Protein AF-A0A7Y3IEH0-F1 (afdb_monomer_lite)

Foldseek 3Di:
DDDDDDDPPVPPVVPDPPDPPVPPPPAWDDADDDADDPQLLVLLLVQLVQVLVVHGDLVSLCSNQVVLHLLSLLSLLQVLLSPVDDPNNVSSQVSNCSNTVDHDPPPDSSSVVSLVSCVVNVPDHGPCNLVSVLSNVCSQPVVCNVVSVDCPVDDVSPDHDPQAHDDPDPQPDPDDGSHDDDPRDPDDDPPVVVVVDDPPFDWDWDADPNDIDTHGPVVVVDDD

Structure (mmCIF, N/CA/C/O backbone):
data_AF-A0A7Y3IEH0-F1
#
_entry.id   AF-A0A7Y3IEH0-F1
#
loop_
_atom_site.group_PDB
_atom_site.id
_atom_site.type_symbol
_atom_site.label_atom_id
_atom_site.label_alt_id
_atom_site.label_comp_id
_atom_site.label_asym_id
_atom_site.label_entity_id
_atom_site.label_seq_id
_atom_site.pdbx_PDB_ins_code
_atom_site.Cartn_x
_atom_site.Cartn_y
_atom_site.Cartn_z
_atom_site.occupancy
_atom_site.B_iso_or_equiv
_atom_site.auth_seq_id
_atom_site.auth_comp_id
_atom_site.auth_asym_id
_atom_site.auth_atom_id
_atom_site.pdbx_PDB_model_num
ATOM 1 N N . MET A 1 1 ? 37.458 -50.586 38.045 1.00 39.66 1 MET A N 1
ATOM 2 C CA . MET A 1 1 ? 36.094 -50.111 37.724 1.00 39.66 1 MET A CA 1
ATOM 3 C C . MET A 1 1 ? 36.120 -48.589 37.681 1.00 39.66 1 MET A C 1
ATOM 5 O O . MET A 1 1 ? 36.150 -47.959 38.728 1.00 39.66 1 MET A O 1
ATOM 9 N N . MET A 1 2 ? 36.236 -48.018 36.479 1.00 28.53 2 MET A N 1
ATOM 10 C CA . MET A 1 2 ? 36.216 -46.569 36.231 1.00 28.53 2 MET A CA 1
ATOM 11 C C . MET A 1 2 ? 34.762 -46.097 36.185 1.00 28.53 2 MET A C 1
ATOM 13 O O . MET A 1 2 ? 33.967 -46.632 35.418 1.00 28.53 2 MET A O 1
ATOM 17 N N . SER A 1 3 ? 34.423 -45.123 37.028 1.00 28.77 3 SER A N 1
ATOM 18 C CA . SER A 1 3 ? 33.102 -44.498 37.083 1.00 28.77 3 SER A CA 1
ATOM 19 C C . SER A 1 3 ? 33.082 -43.297 36.138 1.00 28.77 3 SER A C 1
ATOM 21 O O . SER A 1 3 ? 33.751 -42.294 36.388 1.00 28.77 3 SER A O 1
ATOM 23 N N . ILE A 1 4 ? 32.359 -43.422 35.025 1.00 32.25 4 ILE A N 1
ATOM 24 C CA . ILE A 1 4 ? 32.097 -42.328 34.086 1.00 32.25 4 ILE A CA 1
ATOM 25 C C . ILE A 1 4 ? 30.930 -41.520 34.659 1.00 32.25 4 ILE A C 1
ATOM 27 O O . ILE A 1 4 ? 29.792 -41.986 34.679 1.00 32.25 4 ILE A O 1
ATOM 31 N N . ARG A 1 5 ? 31.208 -40.308 35.150 1.00 38.19 5 ARG A N 1
ATOM 32 C CA . ARG A 1 5 ? 30.164 -39.325 35.462 1.00 38.19 5 ARG A CA 1
ATOM 33 C C . ARG A 1 5 ? 29.702 -38.687 34.152 1.00 38.19 5 ARG A C 1
ATOM 35 O O . ARG A 1 5 ? 30.459 -37.940 33.540 1.00 38.19 5 ARG A O 1
ATOM 42 N N . LEU A 1 6 ? 28.468 -38.977 33.738 1.00 34.03 6 LEU A N 1
ATOM 43 C CA . LEU A 1 6 ? 27.772 -38.200 32.712 1.00 34.03 6 LEU A CA 1
ATOM 44 C C . LEU A 1 6 ? 27.594 -36.767 33.232 1.00 34.03 6 LEU A C 1
ATOM 46 O O . LEU A 1 6 ? 26.820 -36.524 34.157 1.00 34.03 6 LEU A O 1
ATOM 50 N N . LEU A 1 7 ? 28.320 -35.823 32.640 1.00 34.81 7 LEU A N 1
ATOM 51 C CA . LEU A 1 7 ? 28.000 -34.404 32.732 1.00 34.81 7 LEU A CA 1
ATOM 52 C C . LEU A 1 7 ? 26.776 -34.150 31.848 1.00 34.81 7 LEU A C 1
ATOM 54 O O . LEU A 1 7 ? 26.841 -34.240 30.626 1.00 34.81 7 LEU A O 1
ATOM 58 N N . THR A 1 8 ? 25.641 -33.879 32.481 1.00 39.53 8 THR A N 1
ATOM 59 C CA . THR A 1 8 ? 24.419 -33.428 31.813 1.00 39.53 8 THR A CA 1
ATOM 60 C C . THR A 1 8 ? 24.645 -32.072 31.144 1.00 39.53 8 THR A C 1
ATOM 62 O O . THR A 1 8 ? 25.218 -31.165 31.750 1.00 39.53 8 THR A O 1
ATOM 65 N N . LEU A 1 9 ? 24.123 -31.929 29.923 1.00 37.50 9 LEU A N 1
ATOM 66 C CA . LEU A 1 9 ? 24.233 -30.764 29.030 1.00 37.50 9 LEU A CA 1
ATOM 67 C C . LEU A 1 9 ? 23.830 -29.412 29.665 1.00 37.50 9 LEU A C 1
ATOM 69 O O . LEU A 1 9 ? 24.206 -28.359 29.162 1.00 37.50 9 LEU A O 1
ATOM 73 N N . ALA A 1 10 ? 23.119 -29.426 30.797 1.00 41.88 10 ALA A N 1
ATOM 74 C CA . ALA A 1 10 ? 22.717 -28.233 31.542 1.00 41.88 10 ALA A CA 1
ATOM 75 C C . ALA A 1 10 ? 23.893 -27.453 32.173 1.00 41.88 10 ALA A C 1
ATOM 77 O O . ALA A 1 10 ? 23.744 -26.277 32.484 1.00 41.88 10 ALA A O 1
ATOM 78 N N . GLY A 1 11 ? 25.064 -28.076 32.358 1.00 38.22 11 GLY A N 1
ATOM 79 C CA . GLY A 1 11 ? 26.214 -27.447 33.024 1.00 38.22 11 GLY A CA 1
ATOM 80 C C . GLY A 1 11 ? 27.125 -26.589 32.135 1.00 38.22 11 GLY A C 1
ATOM 81 O O . GLY A 1 11 ? 27.976 -25.886 32.670 1.00 38.22 11 GLY A O 1
ATOM 82 N N . LEU A 1 12 ? 26.980 -26.634 30.803 1.00 36.84 12 LEU A N 1
ATOM 83 C CA . LEU A 1 12 ? 27.878 -25.924 29.875 1.00 36.84 12 LEU A CA 1
ATOM 84 C C . LEU A 1 12 ? 27.311 -24.615 29.299 1.00 36.84 12 LEU A C 1
ATOM 86 O O . LEU A 1 12 ? 28.070 -23.841 28.724 1.00 36.84 12 LEU A O 1
ATOM 90 N N . MET A 1 13 ? 26.019 -24.320 29.479 1.00 37.06 13 MET A N 1
ATOM 91 C CA . MET A 1 13 ? 25.412 -23.095 28.933 1.00 37.06 13 MET A CA 1
ATOM 92 C C . MET A 1 13 ? 25.566 -21.847 29.817 1.00 37.06 13 MET A C 1
ATOM 94 O O . MET A 1 13 ? 25.301 -20.747 29.349 1.00 37.06 13 MET A O 1
ATOM 98 N N . SER A 1 14 ? 26.057 -21.964 31.056 1.00 40.03 14 SER A N 1
ATOM 99 C CA . SER A 1 14 ? 26.263 -20.799 31.940 1.00 40.03 14 SER A CA 1
ATOM 100 C C . SER A 1 14 ? 27.628 -20.107 31.793 1.00 40.03 14 SER A C 1
ATOM 102 O O . SER A 1 14 ? 27.888 -19.148 32.513 1.00 40.03 14 SER A O 1
ATOM 104 N N . ALA A 1 15 ? 28.506 -20.563 30.890 1.00 40.56 15 ALA A N 1
ATOM 105 C CA . ALA A 1 15 ? 29.869 -20.029 30.740 1.00 40.56 15 ALA A CA 1
ATOM 106 C C . ALA A 1 15 ? 30.088 -19.159 29.486 1.00 40.56 15 ALA A C 1
ATOM 108 O O . ALA A 1 15 ? 31.182 -18.635 29.289 1.00 40.56 15 ALA A O 1
ATOM 109 N N . LEU A 1 16 ? 29.064 -18.967 28.654 1.00 40.66 16 LEU A N 1
ATOM 110 C CA . LEU A 1 16 ? 29.094 -18.019 27.542 1.00 40.66 16 LEU A CA 1
ATOM 111 C C . LEU A 1 16 ? 28.033 -16.966 27.828 1.00 40.66 16 LEU A C 1
ATOM 113 O O . LEU A 1 16 ? 26.844 -17.264 27.781 1.00 40.66 16 LEU A O 1
ATOM 117 N N . GLY A 1 17 ? 28.477 -15.763 28.192 1.00 37.47 17 GLY A N 1
ATOM 118 C CA . GLY A 1 17 ? 27.638 -14.602 28.479 1.00 37.47 17 GLY A CA 1
ATOM 119 C C . GLY A 1 17 ? 26.860 -14.123 27.257 1.00 37.47 17 GLY A C 1
ATOM 120 O O . GLY A 1 17 ? 27.105 -13.034 26.750 1.00 37.47 17 GLY A O 1
ATOM 121 N N . PHE A 1 18 ? 25.898 -14.919 26.803 1.00 37.25 18 PHE A N 1
ATOM 122 C CA . PHE A 1 18 ? 24.774 -14.428 26.036 1.00 37.25 18 PHE A CA 1
ATOM 123 C C . PHE A 1 18 ? 23.882 -13.697 27.029 1.00 37.25 18 PHE A C 1
ATOM 125 O O . PHE A 1 18 ? 23.136 -14.311 27.792 1.00 37.25 18 PHE A O 1
ATOM 132 N N . GLY A 1 19 ? 24.009 -12.370 27.061 1.00 32.84 19 GLY A N 1
ATOM 133 C CA . GLY A 1 19 ? 22.966 -11.534 27.627 1.00 32.84 19 GLY A CA 1
ATOM 134 C C . GLY A 1 19 ? 21.654 -11.967 26.991 1.00 32.84 19 GLY A C 1
ATOM 135 O O . GLY A 1 19 ? 21.502 -11.915 25.771 1.00 32.84 19 GLY A O 1
ATOM 136 N N . SER A 1 20 ? 20.735 -12.463 27.812 1.00 38.50 20 SER A N 1
ATOM 137 C CA . SER A 1 20 ? 19.362 -12.682 27.407 1.00 38.50 20 SER A CA 1
ATOM 138 C C . SER A 1 20 ? 18.784 -11.315 27.056 1.00 38.50 20 SER A C 1
ATOM 140 O O . SER A 1 20 ? 18.245 -10.622 27.919 1.00 38.50 20 SER A O 1
ATOM 142 N N . SER A 1 21 ? 18.905 -10.906 25.795 1.00 42.28 21 SER A N 1
ATOM 143 C CA . SER A 1 21 ? 17.891 -10.034 25.228 1.00 42.28 21 SER A CA 1
ATOM 144 C C . SER A 1 21 ? 16.620 -10.869 25.222 1.00 42.28 21 SER A C 1
ATOM 146 O O . SER A 1 21 ? 16.383 -11.690 24.337 1.00 42.28 21 SER A O 1
ATOM 148 N N . THR A 1 22 ? 15.849 -10.759 26.299 1.00 39.66 22 THR A N 1
ATOM 149 C CA . THR A 1 22 ? 14.448 -11.141 26.285 1.00 39.66 22 THR A CA 1
ATOM 150 C C . THR A 1 22 ? 13.802 -10.234 25.250 1.00 39.66 22 THR A C 1
ATOM 152 O O . THR A 1 22 ? 13.403 -9.119 25.583 1.00 39.66 22 THR A O 1
ATOM 155 N N . ALA A 1 23 ? 13.758 -10.670 23.987 1.00 47.34 23 ALA A N 1
ATOM 156 C CA . ALA A 1 23 ? 12.848 -10.087 23.019 1.00 47.34 23 ALA A CA 1
ATOM 157 C C . ALA A 1 23 ? 11.470 -10.175 23.674 1.00 47.34 23 ALA A C 1
ATOM 159 O O . ALA A 1 23 ? 10.924 -11.264 23.857 1.00 47.34 23 ALA A O 1
ATOM 160 N N . GLN A 1 24 ? 10.983 -9.042 24.174 1.00 45.91 24 GLN A N 1
ATOM 161 C CA . GLN A 1 24 ? 9.693 -8.965 24.827 1.00 45.91 24 GLN A CA 1
ATOM 162 C C . GLN A 1 24 ? 8.686 -9.322 23.739 1.00 45.91 24 GLN A C 1
ATOM 164 O O . GLN A 1 24 ? 8.471 -8.554 22.802 1.00 45.91 24 GLN A O 1
ATOM 169 N N . SER A 1 25 ? 8.119 -10.527 23.809 1.00 52.59 25 SER A N 1
ATOM 170 C CA . SER A 1 25 ? 7.005 -10.904 22.955 1.00 52.59 25 SER A CA 1
ATOM 171 C C . SER A 1 25 ? 5.835 -10.022 23.373 1.00 52.59 25 SER A C 1
ATOM 173 O O . SER A 1 25 ? 5.098 -10.353 24.300 1.00 52.59 25 SER A O 1
ATOM 175 N N . HIS A 1 26 ? 5.710 -8.844 22.768 1.00 63.03 26 HIS A N 1
ATOM 176 C CA . HIS A 1 26 ? 4.514 -8.039 22.949 1.00 63.03 26 HIS A CA 1
ATOM 177 C C . HIS A 1 26 ? 3.350 -8.866 22.400 1.00 63.03 26 HIS A C 1
ATOM 179 O O . HIS A 1 26 ? 3.377 -9.170 21.195 1.00 63.03 26 HIS A O 1
ATOM 185 N N . PRO A 1 27 ? 2.381 -9.258 23.249 1.00 80.75 27 PRO A N 1
ATOM 186 C CA . PRO A 1 27 ? 1.199 -9.955 22.776 1.00 80.75 27 PRO A CA 1
ATOM 187 C C . PRO A 1 27 ? 0.536 -9.107 21.691 1.00 80.75 27 PRO A C 1
ATOM 189 O O . PRO A 1 27 ? 0.612 -7.876 21.727 1.00 80.75 27 PRO A O 1
ATOM 192 N N . GLY A 1 28 ? -0.038 -9.777 20.694 1.00 86.69 28 GLY A N 1
ATOM 193 C CA . GLY A 1 28 ? -0.763 -9.089 19.636 1.00 86.69 28 GLY A CA 1
ATOM 194 C C . GLY A 1 28 ? -1.919 -8.260 20.195 1.00 86.69 28 GLY A C 1
ATOM 195 O O . GLY A 1 28 ? -2.460 -8.606 21.250 1.00 86.69 28 GLY A O 1
ATOM 196 N N . PRO A 1 29 ? -2.289 -7.166 19.516 1.00 93.50 29 PRO A N 1
ATOM 197 C CA . PRO A 1 29 ? -3.502 -6.431 19.834 1.00 93.50 29 PRO A CA 1
ATOM 198 C C . PRO A 1 29 ? -4.728 -7.340 19.675 1.00 93.50 29 PRO A C 1
ATOM 200 O O . PRO A 1 29 ? -4.721 -8.296 18.896 1.00 93.50 29 PRO A O 1
ATOM 203 N N . ASN A 1 30 ? -5.791 -7.042 20.422 1.00 92.69 30 ASN A N 1
ATOM 204 C CA . ASN A 1 30 ? -7.048 -7.773 20.297 1.00 92.69 30 ASN A CA 1
ATOM 205 C C . ASN A 1 30 ? -7.665 -7.508 18.921 1.00 92.69 30 ASN A C 1
ATOM 207 O O . ASN A 1 30 ? -7.799 -6.356 18.512 1.00 92.69 30 ASN A O 1
ATOM 211 N N . VAL A 1 31 ? -8.077 -8.574 18.239 1.00 95.50 31 VAL A N 1
ATOM 212 C CA . VAL A 1 31 ? -8.823 -8.486 16.982 1.00 95.50 31 VAL A CA 1
ATOM 213 C C . VAL A 1 31 ? -10.315 -8.506 17.317 1.00 95.50 31 VAL A C 1
ATOM 215 O O . VAL A 1 31 ? -10.758 -9.472 17.945 1.00 95.50 31 VAL A O 1
ATOM 218 N N . PRO A 1 32 ? -11.093 -7.474 16.948 1.00 93.81 32 PRO A N 1
ATOM 219 C CA . PRO A 1 32 ? -12.538 -7.493 17.142 1.00 93.81 32 PRO A CA 1
ATOM 220 C C . PRO A 1 32 ? -13.203 -8.661 16.406 1.00 93.81 32 PRO A C 1
ATOM 222 O O . PRO A 1 32 ? -12.798 -9.033 15.304 1.00 93.81 32 PRO A O 1
ATOM 225 N N . GLU A 1 33 ? -14.250 -9.223 17.005 1.00 92.88 33 GLU A N 1
ATOM 226 C CA . GLU A 1 33 ? -15.126 -10.172 16.318 1.00 92.88 33 GLU A CA 1
ATOM 227 C C . GLU A 1 33 ? -16.102 -9.428 15.393 1.00 92.88 33 GLU A C 1
ATOM 229 O O . GLU A 1 33 ? -16.555 -8.328 15.709 1.00 92.88 33 GLU A O 1
ATOM 234 N N . GLY A 1 34 ? -16.474 -10.061 14.278 1.00 93.19 34 GLY A N 1
ATOM 235 C CA . GLY A 1 34 ? -17.478 -9.547 13.344 1.00 93.19 34 GLY A CA 1
ATOM 236 C C . GLY A 1 34 ? -16.908 -8.852 12.107 1.00 93.19 34 GLY A C 1
ATOM 237 O O . GLY A 1 34 ? -15.708 -8.911 11.815 1.00 93.19 34 GLY A O 1
ATOM 238 N N . GLU A 1 35 ? -17.806 -8.231 11.348 1.00 96.31 35 GLU A N 1
ATOM 239 C CA . GLU A 1 35 ? -17.480 -7.527 10.106 1.00 96.31 35 GLU A CA 1
ATOM 240 C C . GLU A 1 35 ? -16.634 -6.278 10.374 1.00 96.31 35 GLU A C 1
ATOM 242 O O . GLU A 1 35 ? -16.713 -5.662 11.439 1.00 96.31 35 GLU A O 1
ATOM 247 N N . PHE A 1 36 ? -15.797 -5.921 9.404 1.00 97.56 36 PHE A N 1
ATOM 248 C CA . PHE A 1 36 ? -15.049 -4.670 9.440 1.00 97.56 36 PHE A CA 1
ATOM 249 C C . PHE A 1 36 ? -15.986 -3.489 9.160 1.00 97.56 36 PHE A C 1
ATOM 251 O O . PHE A 1 36 ? -16.990 -3.639 8.467 1.00 97.56 36 PHE A O 1
ATOM 258 N N . SER A 1 37 ? -15.680 -2.313 9.712 1.00 97.62 37 SER A N 1
ATOM 259 C CA . SER A 1 37 ? -16.545 -1.135 9.581 1.00 97.62 37 SER A CA 1
ATOM 260 C C . SER A 1 37 ? -16.648 -0.676 8.116 1.00 97.62 37 SER A C 1
ATOM 262 O O . SER A 1 37 ? -15.638 -0.243 7.557 1.00 97.62 37 SER A O 1
ATOM 264 N N . PRO A 1 38 ? -17.853 -0.647 7.508 1.00 97.75 38 PRO A N 1
ATOM 265 C CA . PRO A 1 38 ? -18.020 -0.154 6.138 1.00 97.75 38 PRO A CA 1
ATOM 266 C C . PRO A 1 38 ? -17.652 1.326 5.988 1.00 97.75 38 PRO A C 1
ATOM 268 O O . PRO A 1 38 ? -17.185 1.753 4.939 1.00 97.75 38 PRO A O 1
ATOM 271 N N . VAL A 1 39 ? -17.833 2.116 7.054 1.00 98.25 39 VAL A N 1
ATOM 272 C CA . VAL A 1 39 ? -17.429 3.532 7.089 1.00 98.25 39 VAL A CA 1
ATOM 273 C C . VAL A 1 39 ? -15.908 3.657 7.039 1.00 98.25 39 VAL A C 1
ATOM 275 O O . VAL A 1 39 ? -15.386 4.533 6.358 1.00 98.25 39 VAL A O 1
ATOM 278 N N . ALA A 1 40 ? -15.198 2.772 7.739 1.00 98.06 40 ALA A N 1
ATOM 279 C CA . ALA A 1 40 ? -13.743 2.775 7.740 1.00 98.06 40 ALA A CA 1
ATOM 280 C C . ALA A 1 40 ? -13.169 2.321 6.396 1.00 98.06 40 ALA A C 1
ATOM 282 O O . ALA A 1 40 ? -12.214 2.911 5.902 1.00 98.06 40 ALA A O 1
ATOM 283 N N . GLU A 1 41 ? -13.775 1.296 5.796 1.00 98.25 41 GLU A N 1
ATOM 284 C CA . GLU A 1 41 ? -13.404 0.813 4.467 1.00 98.25 41 GLU A CA 1
ATOM 285 C C . GLU A 1 41 ? -13.607 1.888 3.394 1.00 98.25 41 GLU A C 1
ATOM 287 O O . GLU A 1 41 ? -12.690 2.154 2.620 1.00 98.25 41 GLU A O 1
ATOM 292 N N . ALA A 1 42 ? -14.757 2.571 3.402 1.00 98.44 42 ALA A N 1
ATOM 293 C CA . ALA A 1 42 ? -15.014 3.690 2.498 1.00 98.44 42 ALA A CA 1
ATOM 294 C C . ALA A 1 42 ? -13.998 4.828 2.693 1.00 98.44 42 ALA A C 1
ATOM 296 O O . ALA A 1 42 ? -13.443 5.325 1.719 1.00 98.44 42 ALA A O 1
ATOM 297 N N . ALA A 1 43 ? -13.678 5.183 3.942 1.00 98.56 43 ALA A N 1
ATOM 298 C CA . ALA A 1 43 ? -12.680 6.212 4.224 1.00 98.56 43 ALA A CA 1
ATOM 299 C C . ALA A 1 4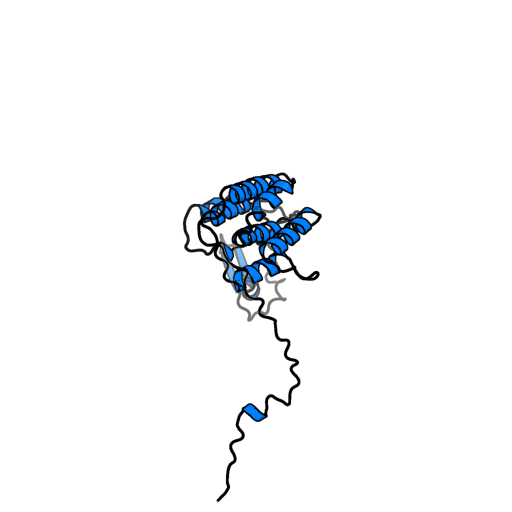3 ? -11.277 5.835 3.714 1.00 98.56 43 ALA A C 1
ATOM 301 O O . ALA A 1 43 ? -10.563 6.693 3.199 1.00 98.56 43 ALA A O 1
ATOM 302 N N . PHE A 1 44 ? -10.879 4.561 3.809 1.00 98.50 44 PHE A N 1
ATOM 303 C CA . PHE A 1 44 ? -9.631 4.096 3.200 1.00 98.50 44 PHE A CA 1
ATOM 304 C C . PHE A 1 44 ? -9.667 4.135 1.670 1.00 98.50 44 PHE A C 1
ATOM 306 O O . PHE A 1 44 ? -8.659 4.501 1.062 1.00 98.50 44 PHE A O 1
ATOM 313 N N . SER A 1 45 ? -10.795 3.779 1.050 1.00 98.25 45 SER A N 1
ATOM 314 C CA . SER A 1 45 ? -10.974 3.883 -0.402 1.00 98.25 45 SER A CA 1
ATOM 315 C C . SER A 1 45 ? -10.780 5.323 -0.875 1.00 98.25 45 SER A C 1
ATOM 317 O O . SER A 1 45 ? -9.922 5.586 -1.714 1.00 98.25 45 SER A O 1
ATOM 319 N N . ASP A 1 46 ? -11.498 6.269 -0.271 1.00 98.31 46 ASP A N 1
ATOM 320 C CA . ASP A 1 46 ? -11.431 7.688 -0.635 1.00 98.31 46 ASP A CA 1
ATOM 321 C C . ASP A 1 46 ? -10.027 8.270 -0.374 1.00 98.31 46 ASP A C 1
ATOM 323 O O . ASP A 1 46 ? -9.483 9.019 -1.188 1.00 98.31 46 ASP A O 1
ATOM 327 N N . LEU A 1 47 ? -9.378 7.867 0.729 1.00 97.81 47 LEU A N 1
ATOM 328 C CA . LEU A 1 47 ? -7.994 8.252 1.023 1.00 97.81 47 LEU A CA 1
ATOM 329 C C . LEU A 1 47 ? -7.023 7.766 -0.065 1.00 97.81 47 LEU A C 1
ATOM 331 O O . LEU A 1 47 ? -6.068 8.465 -0.401 1.00 97.81 47 LEU A O 1
ATOM 335 N N . THR A 1 48 ? -7.260 6.575 -0.614 1.00 96.81 48 THR A N 1
ATOM 336 C CA . THR A 1 48 ? -6.419 5.977 -1.660 1.00 96.81 48 THR A CA 1
ATOM 337 C C . THR A 1 48 ? -6.503 6.761 -2.958 1.00 96.81 48 THR A C 1
ATOM 339 O O . THR A 1 48 ? -5.472 7.013 -3.581 1.00 96.81 48 THR A O 1
ATOM 342 N N . GLU A 1 49 ? -7.705 7.186 -3.348 1.00 95.62 49 GLU A N 1
ATOM 343 C CA . GLU A 1 49 ? -7.903 8.050 -4.516 1.00 95.62 49 GLU A CA 1
ATOM 344 C C . GLU A 1 49 ? -7.128 9.360 -4.352 1.00 95.62 49 GLU A C 1
ATOM 346 O O . GLU A 1 49 ? -6.321 9.713 -5.215 1.00 95.62 49 GLU A O 1
ATOM 351 N N . GLY A 1 50 ? -7.263 10.006 -3.188 1.00 94.44 50 GLY A N 1
ATOM 352 C CA . GLY A 1 50 ? -6.525 11.226 -2.863 1.00 94.44 50 GLY A CA 1
ATOM 353 C C . GLY A 1 50 ? -5.008 11.060 -2.985 1.00 94.44 50 GLY A C 1
ATOM 354 O O . GLY A 1 50 ? -4.348 11.913 -3.584 1.00 94.44 50 GLY A O 1
ATOM 355 N N . VAL A 1 51 ? -4.446 9.946 -2.494 1.00 92.75 51 VAL A N 1
ATOM 356 C CA . VAL A 1 51 ? -2.997 9.672 -2.566 1.00 92.75 51 VAL A CA 1
ATOM 357 C C . VAL A 1 51 ? -2.485 9.704 -4.009 1.00 92.75 51 VAL A C 1
ATOM 359 O O . VAL A 1 51 ? -1.445 10.314 -4.267 1.00 92.75 51 VAL A O 1
ATOM 362 N N . PHE A 1 52 ? -3.210 9.111 -4.963 1.00 89.19 52 PHE A N 1
ATOM 363 C CA . PHE A 1 52 ? -2.814 9.126 -6.380 1.00 89.19 52 PHE A CA 1
ATOM 364 C C . PHE A 1 52 ? -3.036 10.480 -7.065 1.00 89.19 52 PHE A C 1
ATOM 366 O O . PHE A 1 52 ? -2.379 10.779 -8.062 1.00 89.19 52 PHE A O 1
ATOM 373 N N . GLU A 1 53 ? -3.886 11.335 -6.502 1.00 92.50 53 GLU A N 1
ATOM 374 C CA . GLU A 1 53 ? -4.062 12.731 -6.918 1.00 92.50 53 GLU A CA 1
ATOM 375 C C . GLU A 1 53 ? -3.044 13.688 -6.264 1.00 92.50 53 GLU A C 1
ATOM 377 O O . GLU A 1 53 ? -3.060 14.897 -6.513 1.00 92.50 53 GLU A O 1
ATOM 382 N N . GLY A 1 54 ? -2.132 13.165 -5.435 1.00 90.56 54 GLY A N 1
ATOM 383 C CA . GLY A 1 54 ? -1.146 13.957 -4.698 1.00 90.56 54 GLY A CA 1
ATOM 384 C C . GLY A 1 54 ? -1.735 14.710 -3.502 1.00 90.56 54 GLY A C 1
ATOM 385 O O . GLY A 1 54 ? -1.146 15.687 -3.033 1.00 90.56 54 GLY A O 1
ATOM 386 N N . GLN A 1 55 ? -2.894 14.275 -3.012 1.00 93.81 55 GLN A N 1
ATOM 387 C CA . GLN A 1 55 ? -3.583 14.815 -1.847 1.00 93.81 55 GLN A CA 1
ATOM 388 C C . GLN A 1 55 ? -3.572 13.797 -0.701 1.00 93.81 55 GLN A C 1
ATOM 390 O O . GLN A 1 55 ? -3.554 12.590 -0.909 1.00 93.81 55 GLN A O 1
ATOM 395 N N . PHE A 1 56 ? -3.562 14.279 0.540 1.00 97.38 56 PHE A N 1
ATOM 396 C CA . PHE A 1 56 ? -3.665 13.406 1.707 1.00 97.38 56 PHE A CA 1
ATOM 397 C C . PHE A 1 56 ? -4.653 13.998 2.702 1.00 97.38 56 PHE A C 1
ATOM 399 O O . PHE A 1 56 ? -4.413 15.078 3.248 1.00 97.38 56 PHE A O 1
ATOM 406 N N . ASP A 1 57 ? -5.760 13.293 2.916 1.00 98.00 57 ASP A N 1
ATOM 407 C CA . ASP A 1 57 ? -6.832 13.725 3.803 1.00 98.00 57 ASP A CA 1
ATOM 408 C C . ASP A 1 57 ? -6.676 13.082 5.189 1.00 98.00 57 ASP A C 1
ATOM 410 O O . ASP A 1 57 ? -6.845 11.876 5.393 1.00 98.00 57 ASP A O 1
ATOM 414 N N . TYR A 1 58 ? -6.333 13.915 6.168 1.00 98.12 58 TYR A N 1
ATOM 415 C CA . TYR A 1 58 ? -6.125 13.483 7.547 1.00 98.12 58 TYR A CA 1
ATOM 416 C C . TYR A 1 58 ? -7.438 13.145 8.270 1.00 98.12 58 TYR A C 1
ATOM 418 O O . TYR A 1 58 ? -7.422 12.345 9.207 1.00 98.12 58 TYR A O 1
ATOM 426 N N . GLU A 1 59 ? -8.569 13.722 7.853 1.00 98.38 59 GLU A N 1
ATOM 427 C CA . GLU A 1 59 ? -9.886 13.426 8.424 1.00 98.38 59 GLU A CA 1
ATOM 428 C C . GLU A 1 59 ? -10.379 12.053 7.954 1.00 98.38 59 GLU A C 1
ATOM 430 O O . GLU A 1 59 ? -10.898 11.277 8.765 1.00 98.38 59 GLU A O 1
ATOM 435 N N . LEU A 1 60 ? -10.136 11.703 6.685 1.00 98.44 60 LEU A N 1
ATOM 436 C CA . LEU A 1 60 ? -10.386 10.352 6.174 1.00 98.44 60 LEU A CA 1
ATOM 437 C C . LEU A 1 60 ? -9.517 9.316 6.892 1.00 98.44 60 LEU A C 1
ATOM 439 O O . LEU A 1 60 ? -10.039 8.294 7.340 1.00 98.44 60 LEU A O 1
ATOM 443 N N . LEU A 1 61 ? -8.223 9.595 7.095 1.00 98.50 61 LEU A N 1
ATOM 444 C CA . LEU A 1 61 ? -7.359 8.699 7.870 1.00 98.50 61 LEU A CA 1
ATOM 445 C C . LEU A 1 61 ? -7.874 8.504 9.304 1.00 98.50 61 LEU A C 1
ATOM 447 O O . LEU A 1 61 ? -7.887 7.374 9.787 1.00 98.50 61 LEU A O 1
ATOM 451 N N . SER A 1 62 ? -8.301 9.575 9.987 1.00 97.88 62 SER A N 1
ATOM 452 C CA . SER A 1 62 ? -8.893 9.467 11.331 1.00 97.88 62 SER A CA 1
ATOM 453 C C . SER A 1 62 ? -10.137 8.581 11.303 1.00 97.88 62 SER A C 1
ATOM 455 O O . SER A 1 62 ? -10.209 7.584 12.020 1.00 97.88 62 SER A O 1
ATOM 457 N N . THR A 1 63 ? -11.065 8.870 10.390 1.00 98.31 63 THR A N 1
ATOM 458 C CA . THR A 1 63 ? -12.315 8.116 10.215 1.00 98.31 63 THR A CA 1
ATOM 459 C C . THR A 1 63 ? -12.058 6.624 9.985 1.00 98.31 63 THR A C 1
ATOM 461 O O . THR A 1 63 ? -12.747 5.772 10.554 1.00 98.31 63 THR A O 1
ATOM 464 N N . ALA A 1 64 ? -11.033 6.295 9.196 1.00 97.44 64 ALA A N 1
ATOM 465 C CA . ALA A 1 64 ? -10.659 4.922 8.892 1.00 97.44 64 ALA A CA 1
ATOM 466 C C . ALA A 1 64 ? -10.158 4.132 10.116 1.00 97.44 64 ALA A C 1
ATOM 468 O O . ALA A 1 64 ? -10.314 2.910 10.170 1.00 97.44 64 ALA A O 1
ATOM 469 N N . VAL A 1 65 ? -9.597 4.801 11.130 1.00 95.56 65 VAL A N 1
ATOM 470 C CA . VAL A 1 65 ? -8.977 4.132 12.291 1.00 95.56 65 VAL A CA 1
ATOM 471 C C . VAL A 1 65 ? -9.737 4.302 13.609 1.00 95.56 65 VAL A C 1
ATOM 473 O O . VAL A 1 65 ? -9.529 3.511 14.529 1.00 95.56 65 VAL A O 1
ATOM 476 N N . ASP A 1 66 ? -10.653 5.269 13.709 1.00 95.00 66 ASP A N 1
ATOM 477 C CA . ASP A 1 66 ? -11.358 5.627 14.955 1.00 95.00 66 ASP A CA 1
ATOM 478 C C . ASP A 1 66 ? -12.287 4.527 15.498 1.00 95.00 66 ASP A C 1
ATOM 480 O O . ASP A 1 66 ? -12.665 4.530 16.670 1.00 95.00 66 ASP A O 1
ATOM 484 N N . ASN A 1 67 ? -12.628 3.539 14.670 1.00 92.88 67 ASN A N 1
ATOM 485 C CA . ASN A 1 67 ? -13.400 2.365 15.083 1.00 92.88 67 ASN A CA 1
ATOM 486 C C . ASN A 1 67 ? -12.596 1.384 15.968 1.00 92.88 67 ASN A C 1
ATOM 488 O O . ASN A 1 67 ? -13.193 0.506 16.591 1.00 92.88 67 ASN A O 1
ATOM 492 N N . GLY A 1 68 ? -11.267 1.534 16.049 1.00 91.88 68 GLY A N 1
ATOM 493 C CA . GLY A 1 68 ? -10.398 0.723 16.907 1.00 91.88 68 GLY A CA 1
ATOM 494 C C . GLY A 1 68 ? -10.127 -0.698 16.403 1.00 91.88 68 GLY A C 1
ATOM 495 O O . GLY A 1 68 ? -9.533 -1.494 17.131 1.00 91.88 68 GLY A O 1
ATOM 496 N N . ASP A 1 69 ? -10.539 -1.040 15.182 1.00 97.06 69 ASP A N 1
ATOM 497 C CA . ASP A 1 69 ? -10.280 -2.347 14.594 1.00 97.06 69 ASP A CA 1
ATOM 498 C C . ASP A 1 69 ? -8.866 -2.434 14.021 1.00 97.06 69 ASP A C 1
ATOM 500 O O . ASP A 1 69 ? -8.524 -1.837 12.996 1.00 97.06 69 ASP A O 1
ATOM 504 N N . VAL A 1 70 ? -8.031 -3.237 14.679 1.00 97.69 70 VAL A N 1
ATOM 505 C CA . VAL A 1 70 ? -6.629 -3.401 14.299 1.00 97.69 70 VAL A CA 1
ATOM 506 C C . VAL A 1 70 ? -6.435 -4.005 12.908 1.00 97.69 70 VAL A C 1
ATOM 508 O O . VAL A 1 70 ? -5.367 -3.835 12.322 1.00 97.69 70 VAL A O 1
ATOM 511 N N . ARG A 1 71 ? -7.451 -4.659 12.328 1.00 98.12 71 ARG A N 1
ATOM 512 C CA . ARG A 1 71 ? -7.379 -5.168 10.950 1.00 98.12 71 ARG A CA 1
ATOM 513 C C . ARG A 1 71 ? -7.123 -4.042 9.945 1.00 98.12 71 ARG A C 1
ATOM 515 O O . ARG A 1 71 ? -6.410 -4.270 8.972 1.00 98.12 71 ARG A O 1
ATOM 522 N N . GLY A 1 72 ? -7.589 -2.820 10.227 1.00 97.75 72 GLY A N 1
ATOM 523 C CA . GLY A 1 72 ? -7.333 -1.638 9.398 1.00 97.75 72 GLY A CA 1
ATOM 524 C C . GLY A 1 72 ? -5.849 -1.268 9.295 1.00 97.75 72 GLY A C 1
ATOM 525 O O . GLY A 1 72 ? -5.423 -0.685 8.300 1.00 97.75 72 GLY A O 1
ATOM 526 N N . ALA A 1 73 ? -5.021 -1.685 10.261 1.00 97.94 73 ALA A N 1
ATOM 527 C CA . ALA A 1 73 ? -3.582 -1.446 10.217 1.00 97.94 73 ALA A CA 1
ATOM 528 C C . ALA A 1 73 ? -2.883 -2.172 9.055 1.00 97.94 73 ALA A C 1
ATOM 530 O O . ALA A 1 73 ? -1.812 -1.728 8.646 1.00 97.94 73 ALA A O 1
ATOM 531 N N . TRP A 1 74 ? -3.488 -3.220 8.472 1.00 97.94 74 TRP A N 1
ATOM 532 C CA . TRP A 1 74 ? -2.980 -3.830 7.236 1.00 97.94 74 TRP A CA 1
ATOM 533 C C . TRP A 1 74 ? -2.921 -2.825 6.091 1.00 97.94 74 TRP A C 1
ATOM 535 O O . TRP A 1 74 ? -1.938 -2.770 5.358 1.00 97.94 74 TRP A O 1
ATOM 545 N N . TYR A 1 75 ? -3.951 -1.995 5.962 1.00 98.00 75 TYR A N 1
ATOM 546 C CA . TYR A 1 75 ? -3.997 -1.022 4.884 1.00 98.00 75 TYR A CA 1
ATOM 547 C C . TYR A 1 75 ? -3.125 0.201 5.167 1.00 98.00 75 TYR A C 1
ATOM 549 O O . TYR A 1 75 ? -2.498 0.739 4.261 1.00 98.00 75 TYR A O 1
ATOM 557 N N . ILE A 1 76 ? -2.984 0.584 6.440 1.00 98.19 76 ILE A N 1
ATOM 558 C CA . ILE A 1 76 ? -2.022 1.617 6.850 1.00 98.19 76 ILE A CA 1
ATOM 559 C C . ILE A 1 76 ? -0.594 1.212 6.461 1.00 98.19 76 ILE A C 1
ATOM 561 O O . ILE A 1 76 ? 0.142 2.033 5.912 1.00 98.19 76 ILE A O 1
ATOM 565 N N . VAL A 1 77 ? -0.190 -0.044 6.710 1.00 96.88 77 VAL A N 1
ATOM 566 C CA . VAL A 1 77 ? 1.152 -0.500 6.311 1.00 96.88 77 VAL A CA 1
ATOM 567 C C . VAL A 1 77 ? 1.298 -0.557 4.796 1.00 96.88 77 VAL A C 1
ATOM 569 O O . VAL A 1 77 ? 2.331 -0.125 4.297 1.00 96.88 77 VAL A O 1
ATOM 572 N N . ASP A 1 78 ? 0.274 -0.984 4.054 1.00 97.00 78 ASP A N 1
ATOM 573 C CA . ASP A 1 78 ? 0.304 -0.919 2.589 1.00 97.00 78 ASP A CA 1
ATOM 574 C C . ASP A 1 78 ? 0.506 0.527 2.100 1.00 97.00 78 ASP A C 1
ATOM 576 O O . ASP A 1 78 ? 1.383 0.769 1.275 1.00 97.00 78 ASP A O 1
ATOM 580 N N . LEU A 1 79 ? -0.206 1.512 2.659 1.00 96.69 79 LEU A N 1
ATOM 581 C CA . LEU A 1 79 ? -0.033 2.929 2.310 1.00 96.69 79 LEU A CA 1
ATOM 582 C C . LEU A 1 79 ? 1.370 3.458 2.640 1.00 96.69 79 LEU A C 1
ATOM 584 O O . LEU A 1 79 ? 1.933 4.210 1.844 1.00 96.69 79 LEU A O 1
ATOM 588 N N . LEU A 1 80 ? 1.985 3.028 3.748 1.00 95.81 80 LEU A N 1
ATOM 589 C CA . LEU A 1 80 ? 3.372 3.383 4.095 1.00 95.81 80 LEU A CA 1
ATOM 590 C C . LEU A 1 80 ? 4.395 2.920 3.044 1.00 95.81 80 LEU A C 1
ATOM 592 O O . LEU A 1 80 ? 5.506 3.452 2.994 1.00 95.81 80 LEU A O 1
ATOM 596 N N . ARG A 1 81 ? 4.050 1.957 2.174 1.00 92.75 81 ARG A N 1
ATOM 597 C CA . ARG A 1 81 ? 4.905 1.579 1.038 1.00 92.75 81 ARG A CA 1
ATOM 598 C C . ARG A 1 81 ? 4.975 2.670 -0.030 1.00 92.75 81 ARG A C 1
ATOM 600 O O . ARG A 1 81 ? 6.024 2.799 -0.673 1.00 92.75 81 ARG A O 1
ATOM 607 N N . PHE A 1 82 ? 3.884 3.411 -0.212 1.00 91.50 82 PHE A N 1
ATOM 608 C CA . PHE A 1 82 ? 3.695 4.431 -1.249 1.00 91.50 82 PHE A CA 1
ATOM 609 C C . PHE A 1 82 ? 3.930 5.850 -0.720 1.00 91.50 82 PHE A C 1
ATOM 611 O O . PHE A 1 82 ? 4.446 6.703 -1.435 1.00 91.50 82 PHE A O 1
ATOM 618 N N . VAL A 1 83 ? 3.621 6.089 0.554 1.00 93.38 83 VAL A N 1
ATOM 619 C CA . VAL A 1 83 ? 3.773 7.376 1.236 1.00 93.38 83 VAL A CA 1
ATOM 620 C C . VAL A 1 83 ? 4.999 7.321 2.151 1.00 93.38 83 VAL A C 1
ATOM 622 O O . VAL A 1 83 ? 4.903 7.015 3.339 1.00 93.38 83 VAL A O 1
ATOM 625 N N . GLN A 1 84 ? 6.177 7.592 1.583 1.00 88.56 84 GLN A N 1
ATOM 626 C CA . GLN A 1 84 ? 7.462 7.392 2.276 1.00 88.56 84 GLN A CA 1
ATOM 627 C C . GLN A 1 84 ? 8.046 8.642 2.940 1.00 88.56 84 GLN A C 1
ATOM 629 O O . GLN A 1 84 ? 9.045 8.552 3.651 1.00 88.56 84 GLN A O 1
ATOM 634 N N . GLU A 1 85 ? 7.448 9.816 2.745 1.00 90.62 85 GLU A N 1
ATOM 635 C CA . GLU A 1 85 ? 8.024 11.074 3.219 1.00 90.62 85 GLU A CA 1
ATOM 636 C C . GLU A 1 85 ? 6.961 12.058 3.725 1.00 90.62 85 GLU A C 1
ATOM 638 O O . GLU A 1 85 ? 5.763 11.924 3.474 1.00 90.62 85 GLU A O 1
ATOM 643 N N . GLY A 1 86 ? 7.426 13.075 4.455 1.00 95.19 86 GLY A N 1
ATOM 644 C CA . GLY A 1 86 ? 6.603 14.201 4.891 1.00 95.19 86 GLY A CA 1
ATOM 645 C C . GLY A 1 86 ? 5.585 13.887 5.992 1.00 95.19 86 GLY A C 1
ATOM 646 O O . GLY A 1 86 ? 5.634 12.856 6.661 1.00 95.19 86 GLY A O 1
ATOM 647 N N . GLN A 1 87 ? 4.667 14.836 6.190 1.00 97.12 87 GLN A N 1
ATOM 648 C CA . GLN A 1 87 ? 3.590 14.751 7.184 1.00 97.12 87 GLN A CA 1
ATOM 649 C C . GLN A 1 87 ? 2.614 13.586 6.936 1.00 97.12 87 GLN A C 1
ATOM 651 O O . GLN A 1 87 ? 2.232 12.948 7.916 1.00 97.12 87 GLN A O 1
ATOM 656 N N . PRO A 1 88 ? 2.264 13.229 5.682 1.00 97.50 88 PRO A N 1
ATOM 657 C CA . PRO A 1 88 ? 1.448 12.046 5.415 1.00 97.50 88 PRO A CA 1
ATOM 658 C C . PRO A 1 88 ? 2.045 10.747 5.974 1.00 97.50 88 PRO A C 1
ATOM 660 O O . PRO A 1 88 ? 1.333 9.988 6.631 1.00 97.50 88 PRO A O 1
ATOM 663 N N . ARG A 1 89 ? 3.361 10.515 5.810 1.00 96.62 89 ARG A N 1
ATOM 664 C CA . ARG A 1 89 ? 4.028 9.343 6.409 1.00 96.62 89 ARG A CA 1
ATOM 665 C C . ARG A 1 89 ? 3.899 9.350 7.931 1.00 96.62 89 ARG A C 1
ATOM 667 O O . ARG A 1 89 ? 3.545 8.331 8.515 1.00 96.62 89 ARG A O 1
ATOM 674 N N . VAL A 1 90 ? 4.183 10.489 8.567 1.00 97.06 90 VAL A N 1
ATOM 675 C CA . VAL A 1 90 ? 4.108 10.622 10.032 1.00 97.06 90 VAL A CA 1
ATOM 676 C C . VAL A 1 90 ? 2.695 10.310 10.527 1.00 97.06 90 VAL A C 1
ATOM 678 O O . VAL A 1 90 ? 2.533 9.534 11.463 1.00 97.06 90 VAL A O 1
ATOM 681 N N . ALA A 1 91 ? 1.667 10.829 9.855 1.00 98.12 91 ALA A N 1
ATOM 682 C CA . ALA A 1 91 ? 0.279 10.560 10.212 1.00 98.12 91 ALA A CA 1
ATOM 683 C C . ALA A 1 91 ? -0.091 9.072 10.077 1.00 98.12 91 ALA A C 1
ATOM 685 O O . ALA A 1 91 ? -0.803 8.544 10.933 1.00 98.12 91 ALA A O 1
ATOM 686 N N . LEU A 1 92 ? 0.408 8.382 9.044 1.00 98.38 92 LEU A N 1
ATOM 687 C CA . LEU A 1 92 ? 0.225 6.937 8.881 1.00 98.38 92 LEU A CA 1
ATOM 688 C C . LEU A 1 92 ? 0.937 6.137 9.983 1.00 98.38 92 LEU A C 1
ATOM 690 O O . LEU A 1 92 ? 0.352 5.202 10.524 1.00 98.38 92 LEU A O 1
ATOM 694 N N . GLU A 1 93 ? 2.160 6.507 10.364 1.00 98.00 93 GLU A N 1
ATOM 695 C CA . GLU A 1 93 ? 2.878 5.874 11.483 1.00 98.00 93 GLU A CA 1
ATOM 696 C C . GLU A 1 93 ? 2.149 6.066 12.814 1.00 98.00 93 GLU A C 1
ATOM 698 O O . GLU A 1 93 ? 1.976 5.113 13.576 1.00 98.00 93 GLU A O 1
ATOM 703 N N . GLU A 1 94 ? 1.654 7.274 13.077 1.00 97.75 94 GLU A N 1
ATOM 704 C CA . GLU A 1 94 ? 0.845 7.553 14.259 1.00 97.75 94 GLU A CA 1
ATOM 705 C C . GLU A 1 94 ? -0.472 6.772 14.242 1.00 97.75 94 GLU A C 1
ATOM 707 O O . GLU A 1 94 ? -0.890 6.251 15.276 1.00 97.75 94 GLU A O 1
ATOM 712 N N . ALA A 1 95 ? -1.129 6.662 13.085 1.00 98.19 95 ALA A N 1
ATOM 713 C CA . ALA A 1 95 ? -2.343 5.870 12.930 1.00 98.19 95 ALA A CA 1
ATOM 714 C C . ALA A 1 95 ? -2.073 4.380 13.179 1.00 98.19 95 ALA A C 1
ATOM 716 O O . ALA A 1 95 ? -2.794 3.756 13.957 1.00 98.19 95 ALA A O 1
ATOM 717 N N . PHE A 1 96 ? -0.986 3.835 12.622 1.00 97.81 96 PHE A N 1
ATOM 718 C CA . PHE A 1 96 ? -0.541 2.471 12.904 1.00 97.81 96 PHE A CA 1
ATOM 719 C C . PHE A 1 96 ? -0.325 2.267 14.405 1.00 97.81 96 PHE A C 1
ATOM 721 O O . PHE A 1 96 ? -0.821 1.298 14.984 1.00 97.81 96 PHE A O 1
ATOM 728 N N . ALA A 1 97 ? 0.368 3.200 15.058 1.00 96.38 97 ALA A N 1
ATOM 729 C CA . ALA A 1 97 ? 0.645 3.111 16.480 1.00 96.38 97 ALA A CA 1
ATOM 730 C C . ALA A 1 97 ? -0.616 3.222 17.346 1.00 96.38 97 ALA A C 1
ATOM 732 O O . ALA A 1 97 ? -0.725 2.514 18.347 1.00 96.38 97 ALA A O 1
ATOM 733 N N . ARG A 1 98 ? -1.595 4.049 16.958 1.00 95.31 98 ARG A N 1
ATOM 734 C CA . ARG A 1 98 ? -2.907 4.112 17.623 1.00 95.31 98 ARG A CA 1
ATOM 735 C C . ARG A 1 98 ? -3.675 2.798 17.487 1.00 95.31 98 ARG A C 1
ATOM 737 O O . ARG A 1 98 ? -4.210 2.320 18.482 1.00 95.31 98 ARG A O 1
ATOM 744 N N . SER A 1 99 ? -3.696 2.199 16.295 1.00 95.44 99 SER A N 1
ATOM 745 C CA . SER A 1 99 ? -4.419 0.945 16.039 1.00 95.44 99 SER A CA 1
ATOM 746 C C . SER A 1 99 ? -3.779 -0.271 16.712 1.00 95.44 99 SER A C 1
ATOM 748 O O . SER A 1 99 ? -4.478 -1.206 17.092 1.00 95.44 99 SER A O 1
ATOM 750 N N . THR A 1 100 ? -2.453 -0.285 16.854 1.00 95.56 100 THR A N 1
ATOM 751 C CA . THR A 1 100 ? -1.704 -1.471 17.309 1.00 95.56 100 THR A CA 1
ATOM 752 C C . THR A 1 100 ? -1.123 -1.348 18.717 1.00 95.56 100 THR A C 1
ATOM 754 O O . THR A 1 100 ? -0.750 -2.354 19.321 1.00 95.56 100 THR A O 1
ATOM 757 N N . GLY A 1 101 ? -1.017 -0.127 19.244 1.00 94.19 101 GLY A N 1
ATOM 758 C CA . GLY A 1 101 ? -0.380 0.172 20.525 1.00 94.19 101 GLY A CA 1
ATOM 759 C C . GLY A 1 101 ? 1.151 0.107 20.510 1.00 94.19 101 GLY A C 1
ATOM 760 O O . GLY A 1 101 ? 1.761 0.131 21.580 1.00 94.19 101 GLY A O 1
ATOM 761 N N . VAL A 1 102 ? 1.793 0.008 19.339 1.00 94.06 102 VAL A N 1
ATOM 762 C CA . VAL A 1 102 ? 3.258 -0.073 19.214 1.00 94.06 102 VAL A CA 1
ATOM 763 C C . VAL A 1 102 ? 3.803 1.006 18.287 1.00 94.06 102 VAL A C 1
ATOM 765 O O . VAL A 1 102 ? 3.209 1.320 17.265 1.00 94.06 102 VAL A O 1
ATOM 768 N N . GLN A 1 103 ? 4.959 1.558 18.642 1.00 94.25 103 GLN A N 1
ATOM 769 C CA . GLN A 1 103 ? 5.648 2.565 17.837 1.00 94.25 103 GLN A CA 1
ATOM 770 C C . GLN A 1 103 ? 6.659 1.897 16.908 1.00 94.25 103 GLN A C 1
ATOM 772 O O . GLN A 1 103 ? 7.354 0.965 17.327 1.00 94.25 103 GLN A O 1
ATOM 777 N N . THR A 1 104 ? 6.769 2.403 15.683 1.00 94.06 104 THR A N 1
ATOM 778 C CA . THR A 1 104 ? 7.865 2.046 14.780 1.00 94.06 104 THR A CA 1
ATOM 779 C C . THR A 1 104 ? 9.188 2.574 15.352 1.00 94.06 104 THR A C 1
ATOM 781 O O . THR A 1 104 ? 9.241 3.733 15.764 1.00 94.06 104 THR A O 1
ATOM 784 N N . PRO A 1 105 ? 10.263 1.766 15.398 1.00 94.25 105 PRO A N 1
ATOM 785 C CA . PRO A 1 105 ? 11.597 2.260 15.734 1.00 94.25 105 PRO A CA 1
ATOM 786 C C . PRO A 1 105 ? 12.060 3.361 14.768 1.00 94.25 105 PRO A C 1
ATOM 788 O O . PRO A 1 105 ? 11.833 3.254 13.566 1.00 94.25 105 PRO A O 1
ATOM 791 N N . GLU A 1 106 ? 12.740 4.390 15.280 1.00 89.00 106 GLU A N 1
ATOM 792 C CA . GLU A 1 106 ? 13.162 5.564 14.489 1.00 89.00 106 GLU A CA 1
ATOM 793 C C . GLU A 1 106 ? 14.070 5.216 13.296 1.00 89.00 106 GLU A C 1
ATOM 795 O O . GLU A 1 106 ? 14.070 5.918 12.288 1.00 89.00 106 GLU A O 1
ATOM 800 N N . ASP A 1 107 ? 14.846 4.138 13.403 1.00 91.12 107 ASP A N 1
ATOM 801 C CA . ASP A 1 107 ? 15.798 3.661 12.400 1.00 91.12 107 ASP A CA 1
ATOM 802 C C . ASP A 1 107 ? 15.235 2.555 11.491 1.00 91.12 107 ASP A C 1
ATOM 804 O O . ASP A 1 107 ? 15.941 2.041 10.620 1.00 91.12 107 ASP A O 1
ATOM 808 N N . ALA A 1 108 ? 13.965 2.182 11.666 1.00 91.75 108 ALA A N 1
ATOM 809 C CA . ALA A 1 108 ? 13.324 1.128 10.894 1.00 91.75 108 ALA A CA 1
ATOM 810 C C . ALA A 1 108 ? 12.473 1.681 9.742 1.00 91.75 108 ALA A C 1
ATOM 812 O O . ALA A 1 108 ? 11.810 2.710 9.849 1.00 91.75 108 ALA A O 1
ATOM 813 N N . SER A 1 109 ? 12.403 0.926 8.642 1.00 92.94 109 SER A N 1
ATOM 814 C CA . SER A 1 109 ? 11.357 1.134 7.636 1.00 92.94 109 SER A CA 1
ATOM 815 C C . SER A 1 109 ? 9.994 0.830 8.261 1.00 92.94 109 SER A C 1
ATOM 817 O O . SER A 1 109 ? 9.721 -0.322 8.604 1.00 92.94 109 SER A O 1
ATOM 819 N N . ALA A 1 110 ? 9.131 1.841 8.383 1.00 94.56 110 ALA A N 1
ATOM 820 C CA . ALA A 1 110 ? 7.802 1.688 8.975 1.00 94.56 110 ALA A CA 1
ATOM 821 C C . ALA A 1 110 ? 6.933 0.664 8.243 1.00 94.56 110 ALA A C 1
ATOM 823 O O . ALA A 1 110 ? 6.281 -0.159 8.884 1.00 94.56 110 ALA A O 1
ATOM 824 N N . TRP A 1 111 ? 6.993 0.654 6.909 1.00 95.44 111 TRP A N 1
ATOM 825 C CA . TRP A 1 111 ? 6.326 -0.354 6.091 1.00 95.44 111 TRP A CA 1
ATOM 826 C C . TRP A 1 111 ? 6.808 -1.775 6.422 1.00 95.44 111 TRP A C 1
ATOM 828 O O . TRP A 1 111 ? 5.996 -2.638 6.763 1.00 95.44 111 TRP A O 1
ATOM 838 N N . LEU A 1 112 ? 8.121 -2.030 6.356 1.00 94.50 112 LEU A N 1
ATOM 839 C CA . LEU A 1 112 ? 8.667 -3.375 6.566 1.00 94.50 112 LEU A CA 1
ATOM 840 C C . LEU A 1 112 ? 8.447 -3.844 8.008 1.00 94.50 112 LEU A C 1
ATOM 842 O O . LEU A 1 112 ? 8.027 -4.976 8.249 1.00 94.50 112 LEU A O 1
ATOM 846 N N . TRP A 1 113 ? 8.713 -2.966 8.974 1.00 95.56 113 TRP A N 1
ATOM 847 C CA . TRP A 1 113 ? 8.538 -3.261 10.389 1.00 95.56 113 T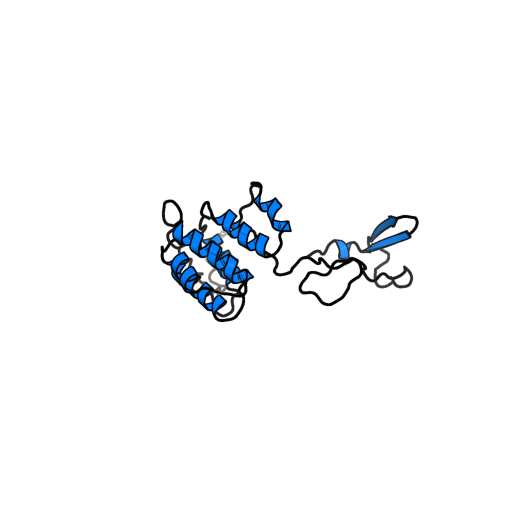RP A CA 1
ATOM 848 C C . TRP A 1 113 ? 7.069 -3.530 10.734 1.00 95.56 113 TRP A C 1
ATOM 850 O O . TRP A 1 113 ? 6.770 -4.551 11.358 1.00 95.56 113 TRP A O 1
ATOM 860 N N . GLY A 1 114 ? 6.151 -2.675 10.274 1.00 96.00 114 GLY A N 1
ATOM 861 C CA . GLY A 1 114 ? 4.714 -2.830 10.492 1.00 96.00 114 GLY A CA 1
ATOM 862 C C . GLY A 1 114 ? 4.164 -4.102 9.848 1.00 96.00 114 GLY A C 1
ATOM 863 O O . GLY A 1 114 ? 3.474 -4.873 10.512 1.00 96.00 114 GLY A O 1
ATOM 864 N N . THR A 1 115 ? 4.545 -4.389 8.598 1.00 96.12 115 THR A N 1
ATOM 865 C CA . THR A 1 115 ? 4.150 -5.619 7.886 1.00 96.12 115 THR A CA 1
ATOM 866 C C . THR A 1 115 ? 4.591 -6.865 8.652 1.00 96.12 115 THR A C 1
ATOM 868 O O . THR A 1 115 ? 3.772 -7.726 8.979 1.00 96.12 115 THR A O 1
ATOM 871 N N . ASN A 1 116 ? 5.873 -6.937 9.026 1.00 95.62 116 ASN A N 1
ATOM 872 C CA . ASN A 1 116 ? 6.413 -8.059 9.796 1.00 95.62 116 ASN A CA 1
ATOM 873 C C . ASN A 1 116 ? 5.698 -8.224 11.136 1.00 95.62 116 ASN A C 1
ATOM 875 O O . ASN A 1 116 ? 5.451 -9.344 11.586 1.00 95.62 116 ASN A O 1
ATOM 879 N N . ARG A 1 117 ? 5.332 -7.111 11.773 1.00 95.56 117 ARG A N 1
ATOM 880 C CA . ARG A 1 117 ? 4.628 -7.126 13.046 1.00 95.56 117 ARG A CA 1
ATOM 881 C C . ARG A 1 117 ? 3.212 -7.678 12.914 1.00 95.56 117 ARG A C 1
ATOM 883 O O . ARG A 1 117 ? 2.856 -8.588 13.664 1.00 95.56 117 ARG A O 1
ATOM 890 N N . MET A 1 118 ? 2.452 -7.192 11.940 1.00 97.12 118 MET A N 1
ATOM 891 C CA . MET A 1 118 ? 1.098 -7.661 11.638 1.00 97.12 118 MET A CA 1
ATOM 892 C C . MET A 1 118 ? 1.081 -9.158 11.288 1.00 97.12 118 MET A C 1
ATOM 894 O O . MET A 1 118 ? 0.242 -9.900 11.808 1.00 97.12 118 MET A O 1
ATOM 898 N N . LEU A 1 119 ? 2.066 -9.626 10.507 1.00 96.12 119 LEU A N 1
ATOM 899 C CA . LEU A 1 119 ? 2.276 -11.051 10.219 1.00 96.12 119 LEU A CA 1
ATOM 900 C C . LEU A 1 119 ? 2.605 -11.846 11.487 1.00 96.12 119 LEU A C 1
ATOM 902 O O . LEU A 1 119 ? 1.998 -12.886 11.732 1.00 96.12 119 LEU A O 1
ATOM 906 N N . SER A 1 120 ? 3.528 -11.350 12.317 1.00 95.69 120 SER A N 1
ATOM 907 C CA . SER A 1 120 ? 3.959 -12.040 13.542 1.00 95.69 120 SER A CA 1
ATOM 908 C C . SER A 1 120 ? 2.824 -12.243 14.548 1.00 95.69 120 SER A C 1
ATOM 910 O O . SER A 1 120 ? 2.802 -13.238 15.270 1.00 95.69 120 SER A O 1
ATOM 912 N N . TRP A 1 121 ? 1.870 -11.313 14.583 1.00 96.25 121 TRP A N 1
ATOM 913 C CA . TRP A 1 121 ? 0.681 -11.397 15.424 1.00 96.25 121 TRP A CA 1
ATOM 914 C C . TRP A 1 121 ? -0.441 -12.231 14.814 1.00 96.25 121 TRP A C 1
ATOM 916 O O . TRP A 1 121 ? -1.396 -12.554 15.515 1.00 96.25 121 TRP A O 1
ATOM 926 N N . GLY A 1 122 ? -0.338 -12.582 13.531 1.00 95.81 122 GLY A N 1
ATOM 927 C CA . GLY A 1 122 ? -1.378 -13.318 12.825 1.00 95.81 122 GLY A CA 1
ATOM 928 C C . GLY A 1 122 ? -2.670 -12.518 12.667 1.00 95.81 122 GLY A C 1
ATOM 929 O O . GLY A 1 122 ? -3.743 -13.118 12.664 1.00 95.81 122 GLY A O 1
ATOM 930 N N . ILE A 1 123 ? -2.590 -11.185 12.545 1.00 97.25 123 ILE A N 1
ATOM 931 C CA . ILE A 1 123 ? -3.787 -10.352 12.368 1.00 97.25 123 ILE A CA 1
ATOM 932 C C . ILE A 1 123 ? -4.486 -10.765 11.061 1.00 97.25 123 ILE A C 1
ATOM 934 O O . ILE A 1 123 ? -3.854 -10.745 9.996 1.00 97.25 123 ILE A O 1
ATOM 938 N N . PRO A 1 124 ? -5.767 -11.168 11.094 1.00 96.75 124 PRO A N 1
ATOM 939 C CA . PRO A 1 124 ? -6.482 -11.549 9.885 1.00 96.75 124 PRO A CA 1
ATOM 940 C C . PRO A 1 124 ? -6.735 -10.319 9.006 1.00 96.75 124 PRO A C 1
ATOM 942 O O . PRO A 1 124 ? -6.880 -9.204 9.507 1.00 96.75 124 PRO A O 1
ATOM 945 N N . ALA A 1 125 ? -6.791 -10.524 7.692 1.00 95.94 125 ALA A N 1
ATOM 946 C CA . ALA A 1 125 ? -7.427 -9.552 6.809 1.00 95.94 125 ALA A CA 1
ATOM 947 C C . ALA A 1 125 ? -8.947 -9.601 7.025 1.00 95.94 125 ALA A C 1
ATOM 949 O O . ALA A 1 125 ? -9.478 -10.623 7.466 1.00 95.94 125 ALA A O 1
ATOM 950 N N . TRP A 1 126 ? -9.638 -8.508 6.719 1.00 96.06 126 TRP A N 1
ATOM 951 C CA . TRP A 1 126 ? -11.093 -8.527 6.582 1.00 96.06 126 TRP A CA 1
ATOM 952 C C . TRP A 1 126 ? -11.483 -8.764 5.117 1.00 96.06 126 TRP A C 1
ATOM 954 O O . TRP A 1 126 ? -10.639 -8.641 4.229 1.00 96.06 126 TRP A O 1
ATOM 964 N N . ASP A 1 127 ? -12.751 -9.087 4.864 1.00 94.56 127 ASP A N 1
ATOM 965 C CA . ASP A 1 127 ? -13.214 -9.528 3.540 1.00 94.56 127 ASP A CA 1
ATOM 966 C C . ASP A 1 127 ? -12.961 -8.490 2.426 1.00 94.56 127 ASP A C 1
ATOM 968 O O . ASP A 1 127 ? -12.507 -8.856 1.343 1.00 94.56 127 ASP A O 1
ATOM 972 N N . GLY A 1 128 ? -13.156 -7.196 2.706 1.00 95.06 128 GLY A N 1
ATOM 973 C CA . GLY A 1 128 ? -12.931 -6.093 1.758 1.00 95.06 128 GLY A CA 1
ATOM 974 C C . GLY A 1 128 ? -11.464 -5.679 1.564 1.00 95.06 128 GLY A C 1
ATOM 975 O O . GLY A 1 128 ? -11.152 -4.886 0.677 1.00 95.06 128 GLY A O 1
ATOM 976 N N . TYR A 1 129 ? -10.521 -6.232 2.338 1.00 96.56 129 TYR A N 1
ATOM 977 C CA . TYR A 1 129 ? -9.102 -5.851 2.261 1.00 96.56 129 TYR A CA 1
ATOM 978 C C . TYR A 1 129 ? -8.511 -6.054 0.860 1.00 96.56 129 TYR A C 1
ATOM 980 O O . TYR A 1 129 ? -7.736 -5.230 0.373 1.00 96.56 129 TYR A O 1
ATOM 988 N N . ARG A 1 130 ? -8.885 -7.154 0.195 1.00 95.56 130 ARG A N 1
ATOM 989 C CA . ARG A 1 130 ? -8.406 -7.481 -1.154 1.00 95.56 130 ARG A CA 1
ATOM 990 C C . ARG A 1 130 ? -8.829 -6.432 -2.181 1.00 95.56 130 ARG A C 1
ATOM 992 O O . ARG A 1 130 ? -8.047 -6.138 -3.083 1.00 95.56 130 ARG A O 1
ATOM 999 N N . ASP A 1 131 ? -10.021 -5.866 -2.035 1.00 95.56 131 ASP A N 1
ATOM 1000 C CA . ASP A 1 131 ? -10.563 -4.890 -2.978 1.00 95.56 131 ASP A CA 1
ATOM 1001 C C . ASP A 1 131 ? -9.901 -3.518 -2.803 1.00 95.56 131 ASP A C 1
ATOM 1003 O O . ASP A 1 131 ? -9.519 -2.896 -3.795 1.00 95.56 131 ASP A O 1
ATOM 1007 N N . LEU A 1 132 ? -9.626 -3.097 -1.564 1.00 96.50 132 LEU A N 1
ATOM 1008 C CA . LEU A 1 132 ? -8.786 -1.918 -1.325 1.00 96.50 132 LEU A CA 1
ATOM 1009 C C . LEU A 1 132 ? -7.360 -2.121 -1.848 1.00 96.50 132 LEU A C 1
ATOM 1011 O O . LEU A 1 132 ? -6.799 -1.258 -2.523 1.00 96.50 132 LEU A O 1
ATOM 1015 N N . LYS A 1 133 ? -6.762 -3.292 -1.599 1.00 96.25 133 LYS A N 1
ATOM 1016 C CA . LYS A 1 133 ? -5.420 -3.593 -2.109 1.00 96.25 133 LYS A CA 1
ATOM 1017 C C . LYS A 1 133 ? -5.392 -3.600 -3.640 1.00 96.25 133 LYS A C 1
ATOM 1019 O O . LYS A 1 133 ? -4.433 -3.111 -4.233 1.00 96.25 133 LYS A O 1
ATOM 1024 N N . ARG A 1 134 ? -6.458 -4.077 -4.291 1.00 95.88 134 ARG A N 1
ATOM 1025 C CA . ARG A 1 134 ? -6.636 -3.946 -5.741 1.00 95.88 134 ARG A CA 1
ATOM 1026 C C . ARG A 1 134 ? -6.622 -2.481 -6.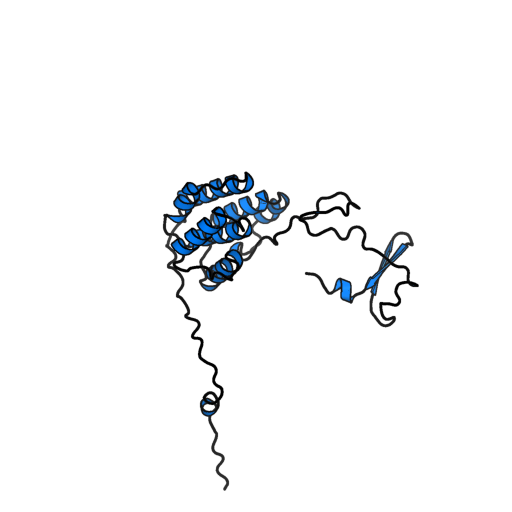162 1.00 95.88 134 ARG A C 1
ATOM 1028 O O . ARG A 1 134 ? -5.887 -2.156 -7.087 1.00 95.88 134 ARG A O 1
ATOM 1035 N N . GLN A 1 135 ? -7.422 -1.622 -5.527 1.00 96.12 135 GLN A N 1
ATOM 1036 C CA . GLN A 1 135 ? -7.489 -0.192 -5.853 1.00 96.12 135 GLN A CA 1
ATOM 1037 C C . GLN A 1 135 ? -6.101 0.451 -5.777 1.00 96.12 135 GLN A C 1
ATOM 1039 O O . GLN A 1 135 ? -5.677 1.109 -6.725 1.00 96.12 135 GLN A O 1
ATOM 1044 N N . LEU A 1 136 ? -5.359 0.168 -4.703 1.00 95.62 136 LEU A N 1
ATOM 1045 C CA . LEU A 1 136 ? -3.995 0.650 -4.518 1.00 95.62 136 LEU A CA 1
ATOM 1046 C C . LEU A 1 136 ? -3.055 0.177 -5.638 1.00 95.62 136 LEU A C 1
ATOM 1048 O O . LEU A 1 136 ? -2.337 0.975 -6.229 1.00 95.62 136 LEU A O 1
ATOM 1052 N N . PHE A 1 137 ? -3.065 -1.112 -5.978 1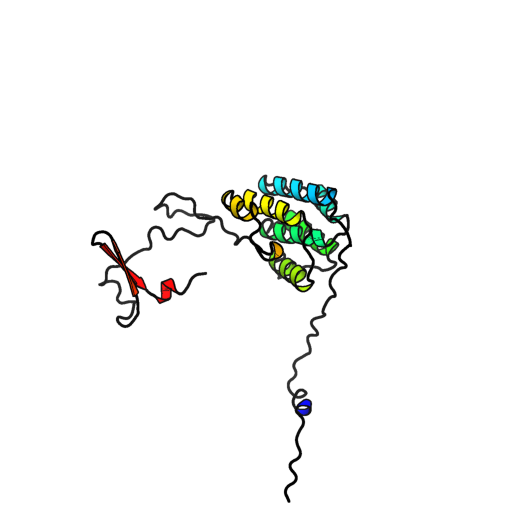.00 94.81 137 PHE A N 1
ATOM 1053 C CA . PHE A 1 137 ? -2.140 -1.671 -6.971 1.00 94.81 137 PHE A CA 1
ATOM 1054 C C . PHE A 1 137 ? -2.500 -1.272 -8.406 1.00 94.81 137 PHE A C 1
ATOM 1056 O O . PHE A 1 137 ? -1.616 -0.979 -9.208 1.00 94.81 137 PHE A O 1
ATOM 1063 N N . VAL A 1 138 ? -3.791 -1.217 -8.732 1.00 94.25 138 VAL A N 1
ATOM 1064 C CA . VAL A 1 138 ? -4.282 -0.767 -10.042 1.00 94.25 138 VAL A CA 1
ATOM 1065 C C . VAL A 1 138 ? -4.042 0.730 -10.238 1.00 94.25 138 VAL A C 1
ATOM 1067 O O . VAL A 1 138 ? -3.761 1.143 -11.361 1.00 94.25 138 VAL A O 1
ATOM 1070 N N . GLY A 1 139 ? -4.090 1.528 -9.164 1.00 91.56 139 GLY A N 1
ATOM 1071 C CA . GLY A 1 139 ? -3.703 2.941 -9.194 1.00 91.56 139 GLY A CA 1
ATOM 1072 C C . GLY A 1 139 ? -2.231 3.158 -9.562 1.00 91.56 139 GLY A C 1
ATOM 1073 O O . GLY A 1 139 ? -1.896 4.161 -10.185 1.00 91.56 139 GLY A O 1
ATOM 1074 N N . VAL A 1 140 ? -1.360 2.192 -9.248 1.00 89.44 140 VAL A N 1
ATOM 1075 C CA . VAL A 1 140 ? 0.053 2.196 -9.665 1.00 89.44 140 VAL A CA 1
ATOM 1076 C C . VAL A 1 140 ? 0.200 1.744 -11.114 1.00 89.44 140 VAL A C 1
ATOM 1078 O O . VAL A 1 140 ? 0.896 2.387 -11.894 1.00 89.44 140 VAL A O 1
ATOM 1081 N N . ASP A 1 141 ? -0.418 0.615 -11.467 1.00 90.06 141 ASP A N 1
ATOM 1082 C CA . ASP A 1 141 ? -0.379 0.062 -12.818 1.00 90.06 141 ASP A CA 1
ATOM 1083 C C . ASP A 1 141 ? -1.627 -0.781 -13.102 1.00 90.06 141 ASP A C 1
ATOM 1085 O O . ASP A 1 141 ? -1.893 -1.791 -12.443 1.00 90.06 141 ASP A O 1
ATOM 1089 N N . 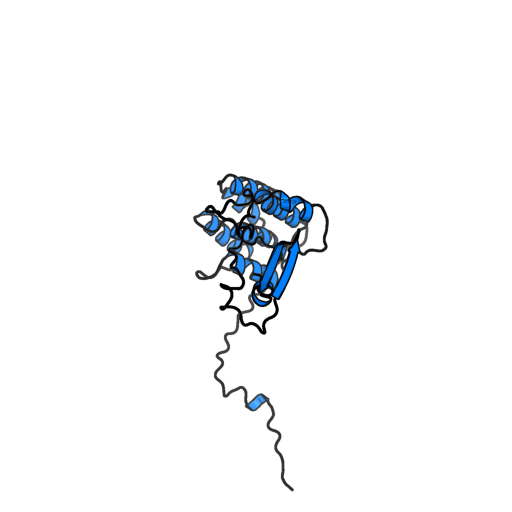ALA A 1 142 ? -2.363 -0.415 -14.153 1.00 92.50 142 ALA A N 1
ATOM 1090 C CA . ALA A 1 142 ? -3.579 -1.108 -14.567 1.00 92.50 142 ALA A CA 1
ATOM 1091 C C . ALA A 1 142 ? -3.370 -2.603 -14.886 1.00 92.50 142 ALA A C 1
ATOM 1093 O O . ALA A 1 142 ? -4.315 -3.391 -14.795 1.00 92.50 142 ALA A O 1
ATOM 1094 N N . ARG A 1 143 ? -2.142 -3.028 -15.210 1.00 90.75 143 ARG A N 1
ATOM 1095 C CA . ARG A 1 143 ? -1.779 -4.437 -15.438 1.00 90.75 143 ARG A CA 1
ATOM 1096 C C . ARG A 1 143 ? -1.885 -5.304 -14.186 1.00 90.75 143 ARG A C 1
ATOM 1098 O O . ARG A 1 143 ? -1.848 -6.524 -14.318 1.00 90.75 143 ARG A O 1
ATOM 1105 N N . TRP A 1 144 ? -2.063 -4.722 -12.998 1.00 92.25 144 TRP A N 1
ATOM 1106 C CA . TRP A 1 144 ? -2.368 -5.492 -11.793 1.00 92.25 144 TRP A CA 1
ATOM 1107 C C . TRP A 1 144 ? -3.786 -6.072 -11.777 1.00 92.25 144 TRP A C 1
ATOM 1109 O O . TRP A 1 144 ? -4.014 -7.088 -11.122 1.00 92.25 144 TRP A O 1
ATOM 1119 N N . ALA A 1 145 ? -4.737 -5.475 -12.505 1.00 94.00 145 ALA A N 1
ATOM 1120 C CA . ALA A 1 145 ? -6.151 -5.850 -12.440 1.00 94.00 145 ALA A CA 1
ATOM 1121 C C . ALA A 1 145 ? -6.424 -7.361 -12.639 1.00 94.00 145 ALA A C 1
ATOM 1123 O O . ALA A 1 145 ? -7.128 -7.935 -11.803 1.00 94.00 145 ALA A O 1
ATOM 1124 N N . PRO A 1 146 ? -5.826 -8.059 -13.630 1.00 92.75 146 PRO A N 1
ATOM 1125 C CA . PRO A 1 146 ? -6.085 -9.484 -13.841 1.00 92.75 146 PRO A CA 1
ATOM 1126 C C . PRO A 1 146 ? -5.736 -10.374 -12.641 1.00 92.75 146 PRO A C 1
ATOM 1128 O O . PRO A 1 146 ? -6.399 -11.386 -12.435 1.00 92.75 146 PRO A O 1
ATOM 1131 N N . PHE A 1 147 ? -4.748 -9.996 -11.819 1.00 90.56 147 PHE A N 1
ATOM 1132 C CA . PHE A 1 147 ? -4.359 -10.767 -10.628 1.00 90.56 147 PHE A CA 1
ATOM 1133 C C . PHE A 1 147 ? -5.376 -10.649 -9.487 1.00 90.56 147 PHE A C 1
ATOM 1135 O O . PHE A 1 147 ? -5.419 -11.493 -8.598 1.00 90.56 147 PHE A O 1
ATOM 1142 N N . PHE A 1 148 ? -6.208 -9.609 -9.494 1.00 93.88 148 PHE A N 1
ATOM 1143 C CA . PHE A 1 148 ? -7.259 -9.402 -8.499 1.00 93.88 148 PHE A CA 1
ATOM 1144 C C . PHE A 1 148 ? -8.651 -9.793 -9.022 1.00 93.88 148 PHE A C 1
ATOM 1146 O O . PHE A 1 148 ? -9.601 -9.833 -8.246 1.00 93.88 148 PHE A O 1
ATOM 1153 N N . ASP A 1 149 ? -8.819 -10.097 -10.311 1.00 89.00 149 ASP A N 1
ATOM 1154 C CA . ASP A 1 149 ? -10.126 -10.485 -10.868 1.00 89.00 149 ASP A CA 1
ATOM 1155 C C . ASP A 1 149 ? -10.529 -11.920 -10.482 1.00 89.00 149 ASP A C 1
ATOM 1157 O O . ASP A 1 149 ? -11.708 -12.271 -10.516 1.00 89.00 149 ASP A O 1
ATOM 1161 N N . GLN A 1 150 ? -9.565 -12.756 -10.089 1.00 86.50 150 GLN A N 1
ATOM 1162 C CA . GLN A 1 150 ? -9.788 -14.156 -9.724 1.00 86.50 150 GLN A CA 1
ATOM 1163 C C . GLN A 1 150 ? -9.115 -14.495 -8.395 1.00 86.50 150 GLN A C 1
ATOM 1165 O O . GLN A 1 150 ? -8.078 -13.931 -8.037 1.00 86.50 150 GLN A O 1
ATOM 1170 N N . ASP A 1 151 ? -9.713 -15.418 -7.643 1.00 84.44 151 ASP A N 1
ATOM 1171 C CA . ASP A 1 151 ? -9.047 -15.978 -6.474 1.00 84.44 151 ASP A CA 1
ATOM 1172 C C . ASP A 1 151 ? -7.966 -16.965 -6.930 1.00 84.44 151 ASP A C 1
ATOM 1174 O O . ASP A 1 151 ? -8.252 -18.014 -7.508 1.00 84.44 151 ASP A O 1
ATOM 1178 N N . HIS A 1 152 ? -6.713 -16.599 -6.680 1.00 86.50 152 HIS A N 1
ATOM 1179 C CA . HIS A 1 152 ? -5.543 -17.413 -6.991 1.00 86.50 152 HIS A CA 1
ATOM 1180 C C . HIS A 1 152 ? -5.015 -18.183 -5.768 1.00 86.50 152 HIS A C 1
ATOM 1182 O O . HIS A 1 152 ? -3.936 -18.768 -5.843 1.00 86.50 152 HIS A O 1
ATOM 1188 N N . GLY A 1 153 ? -5.731 -18.174 -4.636 1.00 88.75 153 GLY A N 1
ATOM 1189 C CA . GLY A 1 153 ? -5.270 -18.778 -3.381 1.00 88.75 153 GLY A CA 1
ATOM 1190 C C . GLY A 1 153 ? -4.074 -18.051 -2.759 1.00 88.75 153 GLY A C 1
ATOM 1191 O O . GLY A 1 153 ? -3.342 -18.631 -1.957 1.00 88.75 153 GLY A O 1
ATOM 1192 N N . VAL A 1 154 ? -3.850 -16.795 -3.154 1.00 90.44 154 VAL A N 1
ATOM 1193 C CA . VAL A 1 154 ? -2.773 -15.940 -2.649 1.00 90.44 154 VAL A CA 1
ATOM 1194 C C . VAL A 1 154 ? -3.242 -15.245 -1.377 1.00 90.44 154 VAL A C 1
ATOM 1196 O O . VAL A 1 154 ? -4.307 -14.630 -1.348 1.00 90.44 154 VAL A O 1
ATOM 1199 N N . ASP A 1 155 ? -2.417 -15.288 -0.333 1.00 93.25 155 ASP A N 1
ATOM 1200 C CA . ASP A 1 155 ? -2.607 -14.425 0.827 1.00 93.25 155 ASP A CA 1
ATOM 1201 C C . ASP A 1 155 ? -2.178 -12.995 0.472 1.00 93.25 155 ASP A C 1
ATOM 1203 O O . ASP A 1 155 ? -0.996 -12.670 0.389 1.00 93.25 155 ASP A O 1
ATOM 1207 N N . TRP A 1 156 ? -3.140 -12.107 0.250 1.00 94.44 156 TRP A N 1
ATOM 1208 C CA . TRP A 1 156 ? -2.851 -10.731 -0.159 1.00 94.44 156 TRP A CA 1
ATOM 1209 C C . TRP A 1 156 ? -2.090 -9.919 0.896 1.00 94.44 156 TRP A C 1
ATOM 1211 O O . TRP A 1 156 ? -1.510 -8.892 0.557 1.00 94.44 156 TRP A O 1
ATOM 1221 N N . ARG A 1 157 ? -2.020 -10.378 2.153 1.00 95.38 157 ARG A N 1
ATOM 1222 C CA . ARG A 1 157 ? -1.241 -9.713 3.214 1.00 95.38 157 ARG A CA 1
ATOM 1223 C C . ARG A 1 157 ? 0.268 -9.851 3.016 1.00 95.38 157 ARG A C 1
ATOM 1225 O O . ARG A 1 157 ? 1.015 -9.007 3.497 1.00 95.38 157 ARG A O 1
ATOM 1232 N N . ILE A 1 158 ? 0.723 -10.906 2.332 1.00 92.25 158 ILE A N 1
ATOM 1233 C CA . ILE A 1 158 ? 2.160 -11.149 2.102 1.00 92.25 158 ILE A CA 1
ATOM 1234 C C . ILE A 1 158 ? 2.658 -10.554 0.782 1.00 92.25 158 ILE A C 1
ATOM 1236 O O . ILE A 1 158 ? 3.864 -10.470 0.564 1.00 92.25 158 ILE A O 1
ATOM 1240 N N . LEU A 1 159 ? 1.744 -10.154 -0.105 1.00 92.06 159 LEU A N 1
ATOM 1241 C CA . LEU A 1 159 ? 2.083 -9.557 -1.390 1.00 92.06 159 LEU A CA 1
ATOM 1242 C C . LEU A 1 159 ? 2.267 -8.044 -1.233 1.00 92.06 159 LEU A C 1
ATOM 1244 O O . LEU A 1 159 ? 1.422 -7.353 -0.667 1.00 92.06 159 LEU A O 1
ATOM 1248 N N . THR A 1 160 ? 3.368 -7.525 -1.767 1.00 88.75 160 THR A N 1
ATOM 1249 C CA . THR A 1 160 ? 3.718 -6.100 -1.733 1.00 88.75 160 THR A CA 1
ATOM 1250 C C . THR A 1 160 ? 4.282 -5.651 -3.079 1.00 88.75 160 THR A C 1
ATOM 1252 O O . THR A 1 160 ? 4.774 -6.470 -3.856 1.00 88.75 160 THR A O 1
ATOM 1255 N N . TRP A 1 161 ? 4.230 -4.348 -3.354 1.00 86.25 161 TRP A N 1
ATOM 1256 C CA . TRP A 1 161 ? 4.857 -3.765 -4.536 1.00 86.25 161 TRP A CA 1
ATOM 1257 C C . TRP A 1 161 ? 6.355 -3.503 -4.313 1.00 86.25 161 TRP A C 1
ATOM 1259 O O . TRP A 1 161 ? 6.784 -3.005 -3.267 1.00 86.25 161 TRP A O 1
ATOM 1269 N N . GLY A 1 162 ? 7.156 -3.816 -5.336 1.00 81.19 162 GLY A N 1
ATOM 1270 C CA . GLY A 1 162 ? 8.620 -3.748 -5.308 1.00 81.19 162 GLY A CA 1
ATOM 1271 C C . GLY A 1 162 ? 9.214 -2.337 -5.271 1.00 81.19 162 GLY A C 1
ATOM 1272 O O . GLY A 1 162 ? 10.375 -2.192 -4.906 1.00 81.19 162 GLY A O 1
ATOM 1273 N N . GLY A 1 163 ? 8.436 -1.282 -5.543 1.00 80.50 163 GLY A N 1
ATOM 1274 C CA . GLY A 1 163 ? 8.901 0.111 -5.409 1.00 80.50 163 GLY A CA 1
ATOM 1275 C C . GLY A 1 163 ? 9.329 0.805 -6.690 1.00 80.50 163 GLY A C 1
ATOM 1276 O O . GLY A 1 163 ? 9.792 1.938 -6.629 1.00 80.50 163 GLY A O 1
ATOM 1277 N N . VAL A 1 164 ? 9.208 0.128 -7.822 1.00 82.31 164 VAL A N 1
ATOM 1278 C CA . VAL A 1 164 ? 9.643 0.604 -9.133 1.00 82.31 164 VAL A CA 1
ATOM 1279 C C . VAL A 1 164 ? 8.554 0.320 -10.147 1.00 82.31 164 VAL A C 1
ATOM 1281 O O . VAL A 1 164 ? 7.850 -0.694 -10.057 1.00 82.31 164 VAL A O 1
ATOM 1284 N N . GLN A 1 165 ? 8.376 1.245 -11.084 1.00 82.25 165 GLN A N 1
ATOM 1285 C CA . GLN A 1 165 ? 7.461 1.009 -12.187 1.00 82.25 165 GLN A CA 1
ATOM 1286 C C . GLN A 1 165 ? 8.096 0.019 -13.175 1.00 82.25 165 GLN A C 1
ATOM 1288 O O . GLN A 1 165 ? 9.325 -0.075 -13.264 1.00 82.25 165 GLN A O 1
ATOM 1293 N N . PRO A 1 166 ? 7.290 -0.766 -13.894 1.00 79.19 166 PRO A N 1
ATOM 1294 C CA . PRO A 1 166 ? 7.786 -1.478 -15.065 1.00 79.19 166 PRO A CA 1
ATOM 1295 C C . PRO A 1 166 ? 8.311 -0.490 -16.109 1.00 79.19 166 PRO A C 1
ATOM 1297 O O . PRO A 1 166 ? 7.765 0.599 -16.263 1.00 79.19 166 PRO A O 1
ATOM 1300 N N . ASP A 1 167 ? 9.350 -0.886 -16.840 1.00 85.00 167 ASP A N 1
ATOM 1301 C CA . ASP A 1 167 ? 9.808 -0.135 -18.006 1.00 85.00 167 ASP A CA 1
ATOM 1302 C C . ASP A 1 167 ? 8.799 -0.280 -19.150 1.00 85.00 167 ASP A C 1
ATOM 1304 O O . ASP A 1 167 ? 8.596 -1.368 -19.690 1.00 85.00 167 ASP A O 1
ATOM 1308 N N . ASP A 1 168 ? 8.118 0.812 -19.473 1.00 85.06 168 ASP A N 1
ATOM 1309 C CA . ASP A 1 168 ? 7.120 0.930 -20.534 1.00 85.06 168 ASP A CA 1
ATOM 1310 C C . ASP A 1 168 ? 7.609 1.781 -21.716 1.00 85.06 168 ASP A C 1
ATOM 1312 O O . ASP A 1 168 ? 6.835 2.118 -22.620 1.00 85.06 168 ASP A O 1
ATOM 1316 N N . ARG A 1 169 ? 8.904 2.113 -21.740 1.00 87.44 169 ARG A N 1
ATOM 1317 C CA . ARG A 1 169 ? 9.509 2.884 -22.824 1.00 87.44 169 ARG A CA 1
ATOM 1318 C C . ARG A 1 169 ? 9.602 2.057 -24.113 1.00 87.44 169 ARG A C 1
ATOM 1320 O O . ARG A 1 169 ? 9.621 0.826 -24.078 1.00 87.44 169 ARG A O 1
ATOM 1327 N N . PRO A 1 170 ? 9.669 2.714 -25.285 1.00 87.50 170 PRO A N 1
ATOM 1328 C CA . PRO A 1 170 ? 9.904 2.018 -26.543 1.00 87.50 170 PRO A CA 1
ATOM 1329 C C . PRO A 1 170 ? 11.248 1.283 -26.554 1.00 87.50 170 PRO A C 1
ATOM 1331 O O . PRO A 1 170 ? 12.242 1.791 -26.036 1.00 87.50 170 PRO A O 1
ATOM 1334 N N . PHE A 1 171 ? 11.286 0.144 -27.250 1.00 82.81 171 PHE A N 1
ATOM 1335 C CA . PHE A 1 171 ? 12.510 -0.629 -27.448 1.00 82.81 171 PHE A CA 1
ATOM 1336 C C . PHE A 1 171 ? 13.682 0.254 -27.903 1.00 82.81 171 PHE A C 1
ATOM 1338 O O . PHE A 1 171 ? 13.583 0.973 -28.904 1.00 82.81 171 PHE A O 1
ATOM 1345 N N . GLY A 1 172 ? 14.800 0.166 -27.179 1.00 80.69 172 GLY A N 1
ATOM 1346 C CA . GLY A 1 172 ? 16.027 0.921 -27.455 1.00 80.69 172 GLY A CA 1
ATOM 1347 C C . GLY A 1 172 ? 16.121 2.298 -26.787 1.00 80.69 172 GLY A C 1
ATOM 1348 O O . GLY A 1 172 ? 17.163 2.949 -26.910 1.00 80.69 172 GLY A O 1
ATOM 1349 N N . ASP A 1 173 ? 15.095 2.744 -26.059 1.00 85.25 173 ASP A N 1
ATOM 1350 C CA . ASP A 1 173 ? 15.190 3.926 -25.202 1.00 85.25 173 ASP A CA 1
ATOM 1351 C C . ASP A 1 173 ? 15.902 3.590 -23.880 1.00 85.25 173 ASP A C 1
ATOM 1353 O O . ASP A 1 173 ? 15.357 2.943 -22.991 1.00 85.25 173 ASP A O 1
ATOM 1357 N N . ASN A 1 174 ? 17.137 4.077 -23.744 1.00 80.50 174 ASN A N 1
ATOM 1358 C CA . ASN A 1 174 ? 17.973 3.910 -22.551 1.00 80.50 174 ASN A CA 1
ATOM 1359 C C . ASN A 1 174 ? 18.063 5.192 -21.701 1.00 80.50 174 ASN A C 1
ATOM 1361 O O . ASN A 1 174 ? 19.041 5.391 -20.979 1.00 80.50 174 ASN A O 1
ATOM 1365 N N . GLY A 1 175 ? 17.090 6.100 -21.813 1.00 82.88 175 GLY A N 1
ATOM 1366 C CA . GLY A 1 175 ? 17.025 7.312 -20.995 1.00 82.88 175 GLY A CA 1
ATOM 1367 C C . GLY A 1 175 ? 16.917 7.041 -19.482 1.00 82.88 175 GLY A C 1
ATOM 1368 O O . GLY A 1 175 ? 16.835 5.895 -19.038 1.00 82.88 175 GLY A O 1
ATOM 1369 N N . PRO A 1 176 ? 16.913 8.085 -18.639 1.00 82.75 176 PRO A N 1
ATOM 1370 C CA . PRO A 1 176 ? 16.598 7.919 -17.222 1.00 82.75 176 PRO A CA 1
ATOM 1371 C C . PRO A 1 176 ? 15.130 7.496 -17.031 1.00 82.75 176 PRO A C 1
ATOM 1373 O O . PRO A 1 176 ? 14.247 8.004 -17.720 1.00 82.75 176 PRO A O 1
ATOM 1376 N N . CYS A 1 177 ? 14.858 6.615 -16.065 1.00 82.81 177 CYS A N 1
ATOM 1377 C CA . CYS A 1 177 ? 13.502 6.261 -15.633 1.00 82.81 177 CYS A CA 1
ATOM 1378 C C . CYS A 1 177 ? 13.455 5.973 -14.122 1.00 82.81 177 CYS A C 1
ATOM 1380 O O . CYS A 1 177 ? 14.480 5.697 -13.500 1.00 82.81 177 CYS A O 1
ATOM 1382 N N . HIS A 1 178 ? 12.251 5.987 -13.541 1.00 78.25 178 HIS A N 1
ATOM 1383 C CA . HIS A 1 178 ? 11.965 5.462 -12.195 1.00 78.25 178 HIS A CA 1
ATOM 1384 C C . HIS A 1 178 ? 11.464 4.007 -12.272 1.00 78.25 178 HIS A C 1
ATOM 1386 O O . HIS A 1 178 ? 10.475 3.622 -11.643 1.00 78.25 178 HIS A O 1
ATOM 1392 N N . CYS A 1 179 ? 12.131 3.218 -13.109 1.00 82.88 179 CYS A N 1
ATOM 1393 C CA . CYS A 1 179 ? 11.760 1.863 -13.486 1.00 82.88 179 CYS A CA 1
ATOM 1394 C C . CYS A 1 179 ? 12.962 0.920 -13.367 1.00 82.88 179 CYS A C 1
ATOM 1396 O O . CYS A 1 179 ? 14.094 1.386 -13.230 1.00 82.88 179 CYS A O 1
ATOM 1398 N N . ILE A 1 180 ? 12.731 -0.394 -13.424 1.00 76.56 180 ILE A N 1
ATOM 1399 C CA . ILE A 1 180 ? 13.817 -1.349 -13.706 1.00 76.56 180 ILE A CA 1
ATOM 1400 C C . ILE A 1 180 ? 14.021 -1.328 -15.217 1.00 76.56 180 ILE A C 1
ATOM 1402 O O . ILE A 1 180 ? 13.110 -1.774 -15.915 1.00 76.56 180 ILE A O 1
ATOM 1406 N N . PRO A 1 181 ? 15.158 -0.827 -15.733 1.00 73.25 181 PRO A N 1
ATOM 1407 C CA . PRO A 1 181 ? 15.380 -0.763 -17.167 1.00 73.25 181 PRO A CA 1
ATOM 1408 C C . PRO A 1 181 ? 15.249 -2.146 -17.801 1.00 73.25 181 PRO A C 1
ATOM 1410 O O . PRO A 1 181 ? 15.789 -3.133 -17.296 1.00 73.25 181 PRO A O 1
ATOM 1413 N N . SER A 1 182 ? 14.542 -2.201 -18.920 1.00 71.06 182 SER A N 1
ATOM 1414 C CA . SER A 1 182 ? 14.479 -3.379 -19.769 1.00 71.06 182 SER A CA 1
ATOM 1415 C C . SER A 1 182 ? 15.881 -3.771 -20.253 1.00 71.06 182 SER A C 1
ATOM 1417 O O . SER A 1 182 ? 16.716 -2.936 -20.608 1.00 71.06 182 SER A O 1
ATOM 1419 N N . LEU A 1 183 ? 16.150 -5.077 -20.288 1.00 71.94 183 LEU A N 1
ATOM 1420 C CA . LEU A 1 183 ? 17.360 -5.662 -20.879 1.00 71.94 183 LEU A CA 1
ATOM 1421 C C . LEU A 1 183 ? 17.235 -5.729 -22.412 1.00 71.94 183 LEU A C 1
ATOM 1423 O O . LEU A 1 183 ? 17.505 -6.758 -23.025 1.00 71.94 183 LEU A O 1
ATOM 1427 N N . ASP A 1 184 ? 16.795 -4.639 -23.037 1.00 71.44 184 ASP A N 1
ATOM 1428 C CA . ASP A 1 184 ? 16.428 -4.625 -24.454 1.00 71.44 184 ASP A CA 1
ATOM 1429 C C . ASP A 1 184 ? 17.645 -4.716 -25.381 1.00 71.44 184 ASP A C 1
ATOM 1431 O O . ASP A 1 184 ? 17.586 -5.344 -26.435 1.00 71.44 184 ASP A O 1
ATOM 1435 N N . ASN A 1 185 ? 18.768 -4.107 -24.991 1.00 70.50 185 ASN A N 1
ATOM 1436 C CA . ASN A 1 185 ? 20.016 -4.135 -25.755 1.00 70.50 185 ASN A CA 1
ATOM 1437 C C . ASN A 1 185 ? 21.215 -4.225 -24.805 1.00 70.50 185 ASN A C 1
ATOM 1439 O O . ASN A 1 185 ? 21.924 -3.228 -2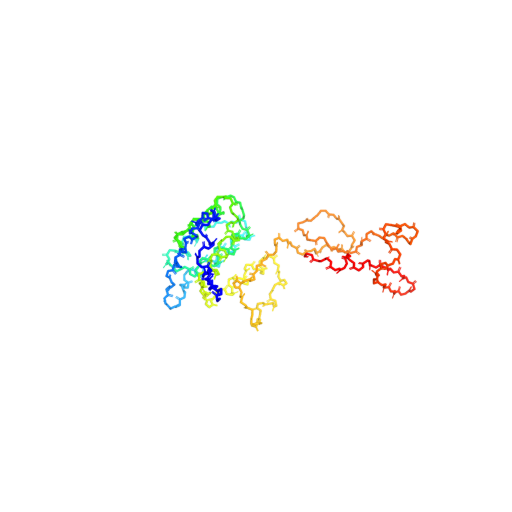4.619 1.00 70.50 185 ASN A O 1
ATOM 1443 N N . PRO A 1 186 ? 21.453 -5.383 -24.161 1.00 76.38 186 PRO A N 1
ATOM 1444 C CA . PRO A 1 186 ? 22.655 -5.546 -23.362 1.00 76.38 186 PRO A CA 1
ATOM 1445 C C . PRO A 1 186 ? 23.875 -5.293 -24.250 1.00 76.38 186 PRO A C 1
ATOM 1447 O O . PRO A 1 186 ? 23.938 -5.758 -25.389 1.00 76.38 186 PRO A O 1
ATOM 1450 N N . GLY A 1 187 ? 24.848 -4.537 -23.742 1.00 78.06 187 GLY A N 1
ATOM 1451 C CA . GLY A 1 187 ? 26.108 -4.348 -24.451 1.00 78.06 187 GLY A CA 1
ATOM 1452 C C . GLY A 1 187 ? 26.765 -5.706 -24.691 1.00 78.06 187 GLY A C 1
ATOM 1453 O O . GLY A 1 187 ? 27.071 -6.423 -23.741 1.00 78.06 187 GLY A O 1
ATOM 1454 N N . THR A 1 188 ? 26.973 -6.065 -25.953 1.00 85.06 188 THR A N 1
ATOM 1455 C CA . THR A 1 188 ? 27.628 -7.319 -26.332 1.00 85.06 188 THR A CA 1
ATOM 1456 C C . THR A 1 188 ? 29.078 -7.077 -26.724 1.00 85.06 188 THR A C 1
ATOM 1458 O O . THR A 1 188 ? 29.427 -6.012 -27.233 1.00 85.06 188 THR A O 1
ATOM 1461 N N . THR A 1 189 ? 29.912 -8.100 -26.570 1.00 87.38 189 THR A N 1
ATOM 1462 C CA . THR A 1 189 ? 31.271 -8.134 -27.118 1.00 87.38 189 THR A CA 1
ATOM 1463 C C . THR A 1 189 ? 31.424 -9.342 -28.038 1.00 87.38 189 THR A C 1
ATOM 1465 O O . THR A 1 189 ? 30.709 -10.334 -27.886 1.00 87.38 189 THR A O 1
ATOM 1468 N N . SER A 1 190 ? 32.326 -9.263 -29.016 1.00 89.25 190 SER A N 1
ATOM 1469 C CA . SER A 1 190 ? 32.716 -10.433 -29.810 1.00 89.25 190 SER A CA 1
ATOM 1470 C C . SER A 1 190 ? 33.492 -11.433 -28.953 1.00 89.25 190 SER A C 1
ATOM 1472 O O . SER A 1 190 ? 34.010 -11.070 -27.899 1.00 89.25 190 SER A O 1
ATOM 1474 N N . ALA A 1 191 ? 33.657 -12.663 -29.447 1.00 84.69 191 ALA A N 1
ATOM 1475 C CA . ALA A 1 191 ? 34.497 -13.675 -28.801 1.00 84.69 191 ALA A CA 1
ATOM 1476 C C . ALA A 1 191 ? 35.901 -13.134 -28.454 1.00 84.69 191 ALA A C 1
ATOM 1478 O O . ALA A 1 191 ? 36.326 -13.264 -27.316 1.00 84.69 191 ALA A O 1
ATOM 1479 N N . ASP A 1 192 ? 36.543 -12.407 -29.378 1.00 87.94 192 ASP A N 1
ATOM 1480 C CA . ASP A 1 192 ? 37.866 -11.790 -29.166 1.00 87.94 192 ASP A CA 1
ATOM 1481 C C . ASP A 1 192 ? 37.910 -10.745 -28.032 1.00 87.94 192 ASP A C 1
ATOM 1483 O O . ASP A 1 192 ? 38.980 -10.384 -27.556 1.00 87.94 192 ASP A O 1
ATOM 1487 N N . GLY A 1 193 ? 36.760 -10.192 -27.632 1.00 88.25 193 GLY A N 1
ATOM 1488 C CA . GLY A 1 193 ? 36.652 -9.258 -26.509 1.00 88.25 193 GLY A CA 1
ATOM 1489 C C . GLY A 1 193 ? 36.047 -9.900 -25.259 1.00 88.25 193 GLY A C 1
ATOM 1490 O O . GLY A 1 193 ? 35.697 -9.182 -24.320 1.00 88.25 193 GLY A O 1
ATOM 1491 N N . GLY A 1 194 ? 35.861 -11.222 -25.277 1.00 87.31 194 GLY A N 1
ATOM 1492 C CA . GLY A 1 194 ? 35.235 -12.034 -24.239 1.00 87.31 194 GLY A CA 1
ATOM 1493 C C . GLY A 1 194 ? 36.214 -12.678 -23.257 1.00 87.31 194 GLY A C 1
ATOM 1494 O O . GLY A 1 194 ? 35.751 -13.376 -22.365 1.00 87.31 194 GLY A O 1
ATOM 1495 N N . ASP A 1 195 ? 37.523 -12.412 -23.363 1.00 88.25 195 ASP A N 1
ATOM 1496 C CA . ASP A 1 195 ? 38.601 -13.028 -22.556 1.00 88.25 195 ASP A CA 1
ATOM 1497 C C . ASP A 1 195 ? 38.440 -12.883 -21.029 1.00 88.25 195 ASP A C 1
ATOM 1499 O O . ASP A 1 195 ? 39.162 -13.500 -20.249 1.00 88.25 195 ASP A O 1
ATOM 1503 N N . TRP A 1 196 ? 37.517 -12.034 -20.577 1.00 88.56 196 TRP A N 1
ATOM 1504 C CA . TRP A 1 196 ? 37.148 -11.900 -19.169 1.00 88.56 196 TRP A CA 1
ATOM 1505 C C . TRP A 1 196 ? 36.314 -13.082 -18.646 1.00 88.56 196 TRP A C 1
ATOM 1507 O O . TRP A 1 196 ? 36.146 -13.205 -17.432 1.00 88.56 196 TRP A O 1
ATOM 1517 N N . TYR A 1 197 ? 35.773 -13.921 -19.533 1.00 88.81 197 TYR A N 1
ATOM 1518 C CA . TYR A 1 197 ? 35.008 -15.114 -19.195 1.00 88.81 197 TYR A CA 1
ATOM 1519 C C . TYR A 1 197 ? 35.826 -16.369 -19.500 1.00 88.81 197 TYR A C 1
ATOM 1521 O O . TYR A 1 197 ? 36.211 -16.580 -20.645 1.00 88.81 197 TYR A O 1
ATOM 1529 N N . ASP A 1 198 ? 36.102 -17.196 -18.484 1.00 90.50 198 ASP A N 1
ATOM 1530 C CA . ASP A 1 198 ? 36.977 -18.360 -18.667 1.00 90.50 198 ASP A CA 1
ATOM 1531 C C . ASP A 1 198 ? 36.385 -19.365 -19.679 1.00 90.50 198 ASP A C 1
ATOM 1533 O O . ASP A 1 198 ? 35.201 -19.711 -19.620 1.00 90.50 198 ASP A O 1
ATOM 1537 N N . ASP A 1 199 ? 37.240 -19.906 -20.551 1.00 89.81 199 ASP A N 1
ATOM 1538 C CA . ASP A 1 199 ? 36.867 -20.847 -21.623 1.00 89.81 199 ASP A CA 1
ATOM 1539 C C . ASP A 1 199 ? 36.177 -22.134 -21.129 1.00 89.81 199 ASP A C 1
ATOM 1541 O O . ASP A 1 199 ? 35.492 -22.817 -21.893 1.00 89.81 199 ASP A O 1
ATOM 1545 N N . ASP A 1 200 ? 36.380 -22.511 -19.863 1.00 92.94 200 ASP A N 1
ATOM 1546 C CA . ASP A 1 200 ? 35.805 -23.716 -19.258 1.00 92.94 200 ASP A CA 1
ATOM 1547 C C . ASP A 1 200 ? 34.409 -23.488 -18.650 1.00 92.94 200 ASP A C 1
ATOM 1549 O O . ASP A 1 200 ? 33.788 -24.428 -18.135 1.00 92.94 200 ASP A O 1
ATOM 1553 N N . LYS A 1 201 ? 33.894 -22.254 -18.705 1.00 91.25 201 LYS A N 1
ATOM 1554 C CA . LYS A 1 201 ? 32.588 -21.887 -18.152 1.00 91.25 201 LYS A CA 1
ATOM 1555 C C . LYS A 1 201 ? 31.464 -22.156 -19.136 1.00 91.25 201 LYS A C 1
ATOM 1557 O O . LYS A 1 201 ? 31.602 -22.129 -20.355 1.00 91.25 201 LYS A O 1
ATOM 1562 N N . ILE A 1 202 ? 30.296 -22.421 -18.564 1.00 91.00 202 ILE A N 1
ATOM 1563 C CA . ILE A 1 202 ? 29.094 -22.734 -19.328 1.00 91.00 202 ILE A CA 1
ATOM 1564 C C . ILE A 1 202 ? 28.447 -21.432 -19.793 1.00 91.00 202 ILE A C 1
ATOM 1566 O O . ILE A 1 202 ? 28.214 -20.526 -18.994 1.00 91.00 202 ILE A O 1
ATOM 1570 N N . VAL A 1 203 ? 28.075 -21.390 -21.068 1.00 91.62 203 VAL A N 1
ATOM 1571 C CA . VAL A 1 203 ? 27.232 -20.342 -21.647 1.00 91.62 203 VAL A CA 1
ATOM 1572 C C . VAL A 1 203 ? 25.939 -20.942 -22.190 1.00 91.62 203 VAL A C 1
ATOM 1574 O O . VAL A 1 203 ? 25.906 -22.095 -22.627 1.00 91.62 203 VAL A O 1
ATOM 1577 N N . PHE A 1 204 ? 24.878 -20.144 -22.209 1.00 91.44 204 PHE A N 1
ATOM 1578 C CA . PHE A 1 204 ? 23.677 -20.414 -22.986 1.00 91.44 204 PHE A CA 1
ATOM 1579 C C . PHE A 1 204 ? 23.795 -19.708 -24.335 1.00 91.44 204 PHE A C 1
ATOM 1581 O O . PHE A 1 204 ? 23.827 -18.482 -24.401 1.00 91.44 204 PHE A O 1
ATOM 1588 N N . GLY A 1 205 ? 23.897 -20.483 -25.413 1.00 91.12 205 GLY A N 1
ATOM 1589 C CA . GLY A 1 205 ? 23.926 -19.953 -26.774 1.00 91.12 205 GLY A CA 1
ATOM 1590 C C . GLY A 1 205 ? 22.520 -19.810 -27.353 1.00 91.12 205 GLY A C 1
ATOM 1591 O O . GLY A 1 205 ? 21.737 -20.759 -27.301 1.00 91.12 205 GLY A O 1
ATOM 1592 N N . LEU A 1 206 ? 22.220 -18.659 -27.950 1.00 90.56 206 LEU A N 1
ATOM 1593 C CA . LEU A 1 206 ? 21.023 -18.430 -28.753 1.00 90.56 206 LEU A CA 1
ATOM 1594 C C . LEU A 1 206 ? 21.443 -18.186 -30.206 1.00 90.56 206 LEU A C 1
ATOM 1596 O O . LEU A 1 206 ? 22.294 -17.340 -30.465 1.00 90.56 206 LEU A O 1
ATOM 1600 N N . LEU A 1 207 ? 20.846 -18.930 -31.140 1.00 93.88 207 LEU A N 1
ATOM 1601 C CA . LEU A 1 207 ? 21.043 -18.764 -32.581 1.00 93.88 207 LEU A CA 1
ATOM 1602 C C . LEU A 1 207 ? 19.705 -18.403 -33.230 1.00 93.88 207 LEU A C 1
ATOM 1604 O O . LEU A 1 207 ? 18.760 -19.193 -33.169 1.00 93.88 207 LEU A O 1
ATOM 1608 N N . VAL A 1 208 ? 19.630 -17.241 -33.873 1.00 92.25 208 VAL A N 1
ATOM 1609 C CA . VAL A 1 208 ? 18.445 -16.783 -34.612 1.00 92.25 208 VAL A CA 1
ATOM 1610 C C . VAL A 1 208 ? 18.904 -16.233 -35.955 1.00 92.25 208 VAL A C 1
ATOM 1612 O O . VAL A 1 208 ? 19.736 -15.341 -35.992 1.00 92.25 208 VAL A O 1
ATOM 1615 N N . ASN A 1 209 ? 18.360 -16.748 -37.063 1.00 94.12 209 ASN A N 1
ATOM 1616 C CA . ASN A 1 209 ? 18.697 -16.292 -38.422 1.00 94.12 209 ASN A CA 1
ATOM 1617 C C . ASN A 1 209 ? 20.217 -16.203 -38.690 1.00 94.12 209 ASN A C 1
ATOM 1619 O O . ASN A 1 209 ? 20.692 -15.206 -39.222 1.00 94.12 209 ASN A O 1
ATOM 1623 N N . ASP A 1 210 ? 20.966 -17.241 -38.303 1.00 92.56 210 ASP A N 1
ATOM 1624 C CA . ASP A 1 210 ? 22.434 -17.338 -38.412 1.00 92.56 210 ASP A CA 1
ATOM 1625 C C . ASP A 1 210 ? 23.246 -16.369 -37.525 1.00 92.56 210 ASP A C 1
ATOM 1627 O O . ASP A 1 210 ? 24.477 -16.398 -37.549 1.00 92.56 210 ASP A O 1
ATOM 1631 N N . GLU A 1 211 ? 22.592 -15.576 -36.674 1.00 88.62 211 GLU A N 1
ATOM 1632 C CA . GLU A 1 211 ? 23.247 -14.751 -35.659 1.00 88.62 211 GLU A CA 1
ATOM 1633 C C . GLU A 1 211 ? 23.296 -15.486 -34.320 1.00 88.62 211 GLU A C 1
ATOM 1635 O O . GLU A 1 211 ? 22.266 -15.919 -33.793 1.00 88.62 211 GLU A O 1
ATOM 1640 N N . ALA A 1 212 ? 24.507 -15.647 -33.781 1.00 91.06 212 ALA A N 1
ATOM 1641 C CA . ALA A 1 212 ? 24.755 -16.320 -32.513 1.00 91.06 212 ALA A CA 1
ATOM 1642 C C . ALA A 1 212 ? 25.127 -15.316 -31.417 1.00 91.06 212 ALA A C 1
ATOM 1644 O O . ALA A 1 212 ? 25.993 -14.465 -31.612 1.00 91.06 212 ALA A O 1
ATOM 1645 N N . ILE A 1 213 ? 24.528 -15.481 -30.241 1.00 90.31 213 ILE A N 1
ATOM 1646 C CA . ILE A 1 213 ? 24.894 -14.779 -29.009 1.00 90.31 213 ILE A CA 1
ATOM 1647 C C . ILE A 1 213 ? 25.066 -15.797 -27.880 1.00 90.31 213 ILE A C 1
ATOM 1649 O O . ILE A 1 213 ? 24.374 -16.814 -27.842 1.00 90.31 213 ILE A O 1
ATOM 1653 N N . ALA A 1 214 ? 26.007 -15.544 -26.973 1.00 91.06 214 ALA A N 1
ATOM 1654 C CA . ALA A 1 214 ? 26.277 -16.392 -25.819 1.00 91.06 214 ALA A CA 1
ATOM 1655 C C . ALA A 1 214 ? 26.051 -15.609 -24.523 1.00 91.06 214 ALA A C 1
ATOM 1657 O O . ALA A 1 214 ? 26.565 -14.503 -24.366 1.00 91.06 214 ALA A O 1
ATOM 1658 N N . PHE A 1 215 ? 25.310 -16.206 -23.593 1.00 89.12 215 PHE A N 1
ATOM 1659 C CA . PHE A 1 215 ? 25.016 -15.644 -22.281 1.00 89.12 215 PHE A CA 1
ATOM 1660 C C . PHE A 1 215 ? 25.720 -16.466 -21.190 1.00 89.12 215 PHE A C 1
ATOM 1662 O O . PHE A 1 215 ? 25.422 -17.655 -21.038 1.00 89.12 215 PHE A O 1
ATOM 1669 N N . PRO A 1 216 ? 26.659 -15.878 -20.433 1.00 89.94 216 PRO A N 1
ATOM 1670 C CA . PRO A 1 216 ? 27.296 -16.514 -19.284 1.00 89.94 216 PRO A CA 1
ATOM 1671 C C . PRO A 1 216 ? 26.291 -17.102 -18.295 1.00 89.94 216 PRO A C 1
ATOM 1673 O O . PRO A 1 216 ? 25.411 -16.397 -17.800 1.00 89.94 216 PRO A O 1
ATOM 1676 N N . LYS A 1 217 ? 26.439 -18.388 -17.955 1.00 86.19 217 LYS A N 1
ATOM 1677 C CA . LYS A 1 217 ? 25.502 -19.080 -17.060 1.00 86.19 217 LYS A CA 1
ATOM 1678 C C . LYS A 1 217 ? 25.355 -18.366 -15.711 1.00 86.19 217 LYS A C 1
ATOM 1680 O O . LYS A 1 217 ? 24.243 -18.189 -15.245 1.00 86.19 217 LYS A O 1
ATOM 1685 N N . ASN A 1 218 ? 26.455 -17.919 -15.116 1.00 82.25 218 ASN A N 1
ATOM 1686 C CA . ASN A 1 218 ? 26.463 -17.212 -13.831 1.00 82.25 218 ASN A CA 1
ATOM 1687 C C . ASN A 1 218 ? 25.750 -15.849 -13.876 1.00 82.25 218 ASN A C 1
ATOM 1689 O O . ASN A 1 218 ? 25.204 -15.434 -12.866 1.00 82.25 218 ASN A O 1
ATOM 1693 N N . GLN A 1 219 ? 25.733 -15.158 -15.021 1.00 76.88 219 GLN A N 1
ATOM 1694 C CA . GLN A 1 219 ? 24.947 -13.924 -15.168 1.00 76.88 219 GLN A CA 1
ATOM 1695 C C . GLN A 1 219 ? 23.452 -14.211 -15.318 1.00 76.88 219 GLN A C 1
ATOM 1697 O O . GLN A 1 219 ? 22.639 -13.360 -14.994 1.00 76.88 219 GLN A O 1
ATOM 1702 N N . MET A 1 220 ? 23.094 -15.402 -15.802 1.00 75.38 220 MET A N 1
ATOM 1703 C CA . MET A 1 220 ? 21.705 -15.857 -15.888 1.00 75.38 220 MET A CA 1
ATOM 1704 C C . MET A 1 220 ? 21.211 -16.554 -14.611 1.00 75.38 220 MET A C 1
ATOM 1706 O O . MET A 1 220 ? 20.009 -16.744 -14.452 1.00 75.38 220 MET A O 1
ATOM 1710 N N . GLU A 1 221 ? 22.116 -16.989 -13.730 1.00 67.19 221 GLU A N 1
ATOM 1711 C CA . GLU A 1 221 ? 21.784 -17.589 -12.429 1.00 67.19 221 GLU A CA 1
ATOM 1712 C C . GLU A 1 221 ? 21.461 -16.533 -11.365 1.00 67.19 221 GLU A C 1
ATOM 1714 O O . GLU A 1 221 ? 20.658 -16.803 -10.475 1.00 67.19 221 GLU A O 1
ATOM 1719 N N . GLU A 1 222 ? 22.054 -15.344 -11.468 1.00 54.25 222 GLU A N 1
ATOM 1720 C CA . GLU A 1 222 ? 21.785 -14.219 -10.574 1.00 54.25 222 GLU A CA 1
ATOM 1721 C C . GLU A 1 222 ? 20.623 -13.386 -11.136 1.00 54.25 222 GLU A C 1
ATOM 1723 O O . GLU A 1 222 ? 20.769 -12.673 -12.127 1.00 54.25 222 GLU A O 1
ATOM 1728 N N . HIS A 1 223 ? 19.461 -13.480 -10.497 1.00 44.56 223 HIS A N 1
ATOM 1729 C CA . HIS A 1 223 ? 18.327 -12.587 -10.719 1.00 44.56 223 HIS A CA 1
ATOM 1730 C C . HIS A 1 223 ? 17.855 -12.078 -9.352 1.00 44.56 223 HIS A C 1
ATOM 1732 O O . HIS A 1 223 ? 17.434 -12.879 -8.514 1.00 44.56 223 HIS A O 1
ATOM 1738 N N . GLU A 1 224 ? 17.951 -10.763 -9.135 1.00 42.28 224 GLU A N 1
ATOM 1739 C CA . GLU A 1 224 ? 17.213 -10.052 -8.076 1.00 42.28 224 GLU A CA 1
ATOM 1740 C C . GLU A 1 224 ? 15.773 -9.764 -8.517 1.00 42.28 224 GLU A C 1
ATOM 1742 O O . GLU A 1 224 ? 15.563 -9.469 -9.721 1.00 42.28 224 GLU A O 1
#

Radius of gyration: 25.97 Å; chains: 1; bounding box: 57×65×76 Å

Sequence (224 aa):
MMSIRLLTLAGLMSALGFGSSTAQSHPGPNVPEGEFSPVAEAAFSDLTEGVFEGQFDYELLSTAVDNGDVRGAWYIVDLLRFVQEGQPRVALEEAFARSTGVQTPEDASAWLWGTNRMLSWGIPAWDGYRDLKRQLFVGVDARWAPFFDQDHGVDWRILTWGGVQPDDRPFGDNGPCHCIPSLDNPGTTSADGGDWYDDDKIVFGLLVNDEAIAFPKNQMEEHE

pLDDT: mean 84.94, std 18.48, range [28.53, 98.56]

Secondary structure (DSSP, 8-state):
--------GGGSGGGS---------PPPPPPPSSPPPHHHHHHHHHHHHHHHTT---HHHHHHHHTT--GGGHHHHHHHHHH--SHHHHHHHHHHHHHHHS-PPPTTS-HHHHHHHHHHHHTPPPPTTHHHHHHHHHHHH-GGGHHHHHS--S--TTT----SSEE--SPTT--S--SEE---SSPPP--GGG-TTS-TTS-EEEEEETTEEEEEEHHHHH---